Protein AF-A0A0T6DU40-F1 (afdb_monomer_lite)

Secondary structure (DSSP, 8-state):
---------EEEEEEEEEE--TT-SS-EEEEEEEEEEE--SS-S---SHHHHHHTT-TT--EEEEEEEES--HHHHHHHHHHHHHHHTTT-----HHHHHHHHHHHH--HHHHHHHHHHHHHHHHHHHSS-HHHHHHHHHHHHHHHHS-TTSHHHHHHHHHHHHHHHHHTT--SSHHHHHHHHHHHHHHHHHHHHHHHHHHHHHTPPPPP----SHHHHHHHHHHHHHTS--HHHHHHHHHHHHHHHHHHHHHHHHHHH-

Organism: NCBI:txid554343

Foldseek 3Di:
DDPPPDFDFKDKDKDWDWADDPPDPHTWIKIKIKIKGAPDDDDDPPPDPVVVVVVVPPADGIDIDIDIPDDDPVVVVVVVVVVVVVCVVVDDDDDPVLVVLLVVLVVPPVVVVVVCLVVVVLVVLVVPVVDCPVVVVVVVVVVVLVPPDPPDPVSVVVVVVVVVCCVVVVPPCDPVVVVSVVSVVVSVVVVVVVVVVSVLSNLLSHHDHDGDPPDPVSVVVSVVVVVVSPNPCVSVVVVVVVVVVVVVVVVVVVVVVVVD

Radius of gyration: 35.06 Å; chains: 1; bounding box: 76×49×107 Å

Sequence (260 aa):
SDILGAVHTDVNLNFGIIINFPNKDIPEKQEIIIHLATSSDNNSHARDLFDIALSKKEAISGIVAIEINHTERTWADDMLTMISNSLDDIWIKEPKYKKVLRWILSMIRLEVLFIPIIILAPILSIFTFRSQDDKDAEYSKYLEISSEESTSLIGVHKKLDFISEKFFNTTQPTIFDNFTFFGF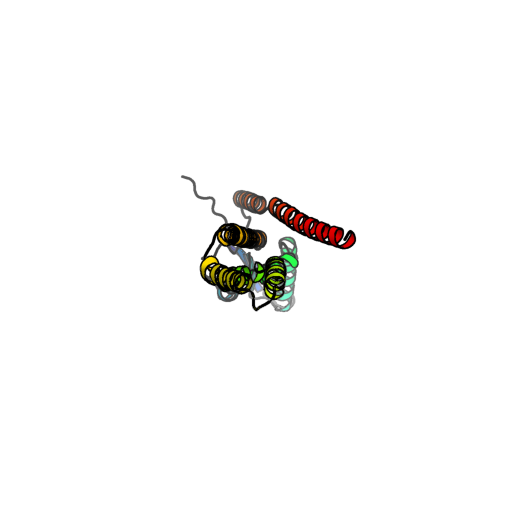GIFVATIIIFLIVIFTMKESVKPPVSFVTLTTKTEKYMEEVLQDNKVNLWILSFFGAVFTGIIISYTYEFLKFLTS

pLDDT: mean 70.21, std 12.45, range [35.5, 90.12]

Structure (mmCIF, N/CA/C/O backbone):
data_AF-A0A0T6DU40-F1
#
_entry.id   AF-A0A0T6DU40-F1
#
loop_
_atom_site.group_PDB
_atom_site.id
_atom_site.type_symbol
_atom_site.label_atom_id
_atom_site.label_alt_id
_atom_site.label_comp_id
_atom_site.label_asym_id
_atom_site.label_entity_id
_atom_site.label_seq_id
_atom_site.pdbx_PDB_ins_code
_atom_site.Cartn_x
_atom_site.Cartn_y
_atom_site.Cartn_z
_atom_site.occupancy
_atom_site.B_iso_or_equiv
_atom_site.auth_seq_id
_atom_site.auth_comp_id
_atom_site.auth_asym_id
_atom_site.auth_atom_id
_atom_site.pdbx_PDB_model_num
ATOM 1 N N . SER A 1 1 ? 17.938 -17.175 29.487 1.00 35.50 1 SER A N 1
ATOM 2 C CA . SER A 1 1 ? 16.566 -17.690 29.321 1.00 35.50 1 SER A CA 1
ATOM 3 C C . SER A 1 1 ? 15.680 -16.509 28.988 1.00 35.50 1 SER A C 1
ATOM 5 O O . SER A 1 1 ? 14.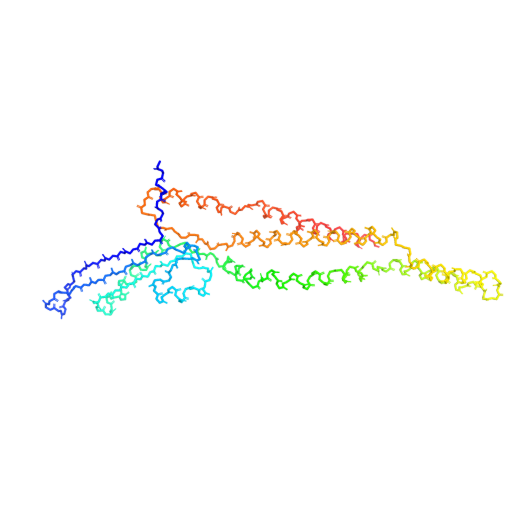983 -15.988 29.853 1.00 35.50 1 SER A O 1
ATOM 7 N N . ASP A 1 2 ? 15.780 -16.036 27.749 1.00 36.53 2 ASP A N 1
ATOM 8 C CA . ASP A 1 2 ? 15.012 -14.890 27.281 1.00 36.53 2 ASP A CA 1
ATOM 9 C C . ASP A 1 2 ? 13.666 -15.401 26.799 1.00 36.53 2 ASP A C 1
ATOM 11 O O . ASP A 1 2 ? 13.535 -15.975 25.719 1.00 36.53 2 ASP A O 1
ATOM 15 N N . ILE A 1 3 ? 12.663 -15.258 27.660 1.00 40.72 3 ILE A N 1
ATOM 16 C CA . ILE A 1 3 ? 11.274 -15.370 27.243 1.00 40.72 3 ILE A CA 1
ATOM 17 C C . ILE A 1 3 ? 11.076 -14.216 26.261 1.00 40.72 3 ILE A C 1
ATOM 19 O O . ILE A 1 3 ? 10.997 -13.060 26.686 1.00 40.72 3 ILE A O 1
ATOM 23 N N . LEU A 1 4 ? 11.080 -14.537 24.960 1.00 45.78 4 LEU A N 1
ATOM 24 C CA . LEU A 1 4 ? 10.597 -13.676 23.883 1.00 45.78 4 LEU A CA 1
ATOM 25 C C . LEU A 1 4 ? 9.381 -12.919 24.412 1.00 45.78 4 LEU A C 1
ATOM 27 O O . LEU A 1 4 ? 8.396 -13.538 24.816 1.00 45.78 4 LEU A O 1
ATOM 31 N N . GLY A 1 5 ? 9.496 -11.594 24.510 1.00 48.62 5 GLY A N 1
ATOM 32 C CA . GLY A 1 5 ? 8.416 -10.760 25.016 1.00 48.62 5 GLY A CA 1
ATOM 33 C C . GLY A 1 5 ? 7.173 -11.028 24.182 1.00 48.62 5 GLY A C 1
ATOM 34 O O . GLY A 1 5 ? 7.166 -10.737 22.991 1.00 48.62 5 GLY A O 1
ATOM 35 N N . ALA A 1 6 ? 6.159 -11.640 24.789 1.00 59.75 6 ALA A N 1
ATOM 36 C CA . ALA A 1 6 ? 4.926 -11.954 24.095 1.00 59.75 6 ALA A CA 1
ATOM 37 C C . ALA A 1 6 ? 4.259 -10.639 23.670 1.00 59.75 6 ALA A C 1
ATOM 39 O O . ALA A 1 6 ? 3.870 -9.828 24.511 1.00 59.75 6 ALA A O 1
ATOM 40 N N . VAL A 1 7 ? 4.176 -10.412 22.361 1.00 64.69 7 VAL A N 1
ATOM 41 C CA . VAL A 1 7 ? 3.376 -9.336 21.777 1.00 64.69 7 VAL A CA 1
ATOM 42 C C . VAL A 1 7 ? 1.955 -9.867 21.642 1.00 64.69 7 VAL A C 1
ATOM 44 O O . VAL A 1 7 ? 1.738 -10.920 21.044 1.00 64.69 7 VAL A O 1
ATOM 47 N N . HIS A 1 8 ? 0.989 -9.166 22.229 1.00 68.44 8 HIS A N 1
ATOM 48 C CA . HIS A 1 8 ? -0.418 -9.528 22.105 1.00 68.44 8 HIS A CA 1
ATOM 49 C C . HIS A 1 8 ? -0.916 -9.152 20.706 1.00 68.44 8 HIS A C 1
ATOM 51 O O . HIS A 1 8 ? -0.837 -7.992 20.308 1.00 68.44 8 HIS A O 1
ATOM 57 N N . THR A 1 9 ? -1.414 -10.137 19.964 1.00 70.44 9 THR A N 1
ATOM 58 C CA . THR A 1 9 ? -2.008 -9.949 18.628 1.00 70.44 9 THR A CA 1
ATOM 59 C C . THR A 1 9 ? -3.531 -10.031 18.652 1.00 70.44 9 THR A C 1
ATOM 61 O O . THR A 1 9 ? -4.178 -9.661 17.681 1.00 70.44 9 THR A O 1
ATOM 64 N N . ASP A 1 10 ? -4.103 -10.532 19.746 1.00 76.56 10 ASP A N 1
ATOM 65 C CA . ASP A 1 10 ? -5.538 -10.742 19.911 1.00 76.56 10 ASP A CA 1
ATOM 66 C C . ASP A 1 10 ? -5.925 -10.502 21.375 1.00 76.56 10 ASP A C 1
ATOM 68 O O . ASP A 1 10 ? -5.217 -10.932 22.296 1.00 76.56 10 ASP A O 1
ATOM 72 N N . VAL A 1 11 ? -7.028 -9.790 21.579 1.00 81.75 11 VAL A N 1
ATOM 73 C CA . VAL A 1 11 ? -7.642 -9.536 22.878 1.00 81.75 11 VAL A CA 1
ATOM 74 C C . VAL A 1 11 ? -9.149 -9.699 22.758 1.00 81.75 11 VAL A C 1
ATOM 76 O O . VAL A 1 11 ? -9.801 -9.044 21.950 1.00 81.75 11 VAL A O 1
ATOM 79 N N . ASN A 1 12 ? -9.701 -10.529 23.639 1.00 85.00 12 ASN A N 1
ATOM 80 C CA . ASN A 1 12 ? -11.135 -10.689 23.813 1.00 85.00 12 ASN A CA 1
ATOM 81 C C . ASN A 1 12 ? -11.551 -10.112 25.173 1.00 85.00 12 ASN A C 1
ATOM 83 O O . ASN A 1 12 ? -11.045 -10.538 26.215 1.00 85.00 12 ASN A O 1
ATOM 87 N N . LEU A 1 13 ? -12.456 -9.137 25.158 1.00 85.75 13 LEU A N 1
ATOM 88 C CA . LEU A 1 13 ? -13.038 -8.513 26.340 1.00 85.75 13 LEU A CA 1
ATOM 89 C C . LEU A 1 13 ? -14.500 -8.934 26.448 1.00 85.75 13 LEU A C 1
ATOM 91 O O . LEU A 1 13 ? -15.278 -8.704 25.530 1.00 85.75 13 LEU A O 1
ATOM 95 N N . ASN A 1 14 ? -14.881 -9.505 27.588 1.00 90.12 14 ASN A N 1
ATOM 96 C CA . ASN A 1 14 ? -16.261 -9.888 27.862 1.00 90.12 14 ASN A CA 1
ATOM 97 C C . ASN A 1 14 ? -16.781 -9.109 29.074 1.00 90.12 14 ASN A C 1
ATOM 99 O O . ASN A 1 14 ? -16.243 -9.231 30.178 1.00 90.12 14 ASN A O 1
ATOM 103 N N . PHE A 1 15 ? -17.826 -8.316 28.858 1.00 88.94 15 PHE A N 1
ATOM 104 C CA . PHE A 1 15 ? -18.514 -7.552 29.888 1.00 88.94 15 PHE A CA 1
ATOM 105 C C . PHE A 1 15 ? -19.899 -8.143 30.127 1.00 88.94 15 PHE A C 1
ATOM 107 O O . PHE A 1 15 ? -20.735 -8.174 29.229 1.00 88.94 15 PHE A O 1
ATOM 114 N N . GLY A 1 16 ? -20.160 -8.558 31.365 1.00 89.62 16 GLY A N 1
ATOM 115 C CA . GLY A 1 16 ? -21.499 -8.914 31.823 1.00 89.62 16 GLY A CA 1
ATOM 116 C C . GLY A 1 16 ? -22.104 -7.767 32.624 1.00 89.62 16 GLY A C 1
ATOM 117 O O . GLY A 1 16 ? -21.535 -7.375 33.643 1.00 89.62 16 GLY A O 1
ATOM 118 N N . ILE A 1 17 ? -23.253 -7.244 32.198 1.00 88.25 17 ILE A N 1
ATOM 119 C CA . ILE A 1 17 ? -23.962 -6.154 32.884 1.00 88.25 17 ILE A CA 1
ATOM 120 C C . ILE A 1 17 ? -25.382 -6.615 33.199 1.00 88.25 17 ILE A C 1
ATOM 122 O O . ILE A 1 17 ? -26.001 -7.326 32.416 1.00 88.25 17 ILE A O 1
ATOM 126 N N . ILE A 1 18 ? -25.908 -6.225 34.357 1.00 87.75 18 ILE A N 1
ATOM 127 C CA . ILE A 1 18 ? -27.305 -6.467 34.719 1.00 87.75 18 ILE A CA 1
ATOM 128 C C . ILE A 1 18 ? -28.056 -5.147 34.574 1.00 87.75 18 ILE A C 1
ATOM 130 O O . ILE A 1 18 ? -27.726 -4.177 35.257 1.00 87.75 18 ILE A O 1
ATOM 134 N N . ILE A 1 19 ? -29.053 -5.111 33.692 1.00 83.69 19 ILE A N 1
ATOM 135 C CA . ILE A 1 19 ? -29.850 -3.914 33.412 1.00 83.69 19 ILE A CA 1
ATOM 136 C C . ILE A 1 19 ? -31.288 -4.151 33.856 1.00 83.69 19 ILE A C 1
ATOM 138 O O . ILE A 1 19 ? -31.907 -5.157 33.511 1.00 83.69 19 ILE A O 1
ATOM 142 N N . ASN A 1 20 ? -31.830 -3.202 34.618 1.00 86.88 20 ASN A N 1
ATOM 143 C CA . ASN A 1 20 ? -33.249 -3.177 34.936 1.00 86.88 20 ASN A CA 1
ATOM 144 C C . ASN A 1 20 ? -33.977 -2.252 33.956 1.00 86.88 20 ASN A C 1
ATOM 146 O O . ASN A 1 20 ? -33.776 -1.037 33.984 1.00 86.88 20 ASN A O 1
ATOM 150 N N . PHE A 1 21 ? -34.798 -2.826 33.082 1.00 83.44 21 PHE A N 1
ATOM 151 C CA . PHE A 1 21 ? -35.546 -2.058 32.094 1.00 83.44 21 PHE A CA 1
ATOM 152 C C . PHE A 1 21 ? -36.829 -1.482 32.704 1.00 83.44 21 PHE A C 1
ATOM 154 O O . PHE A 1 21 ? -37.517 -2.199 33.423 1.00 83.44 21 PHE A O 1
ATOM 161 N N . PRO A 1 22 ? -37.233 -0.240 32.369 1.00 82.56 22 PRO A N 1
ATOM 162 C CA . PRO A 1 22 ? -38.443 0.378 32.928 1.00 82.56 22 PRO A CA 1
ATOM 163 C C . PRO A 1 22 ? -39.730 -0.429 32.698 1.00 82.56 22 PRO A C 1
ATOM 165 O O . PRO A 1 22 ? -40.681 -0.300 33.461 1.00 82.56 22 PRO A O 1
ATOM 168 N N . ASN A 1 23 ? -39.750 -1.253 31.646 1.00 83.75 23 ASN A N 1
ATOM 169 C CA . ASN A 1 23 ? -40.904 -2.050 31.229 1.00 83.75 23 ASN A CA 1
ATOM 170 C C . ASN A 1 23 ? -40.793 -3.537 31.619 1.00 83.75 23 ASN A C 1
ATOM 172 O O . ASN A 1 23 ? -41.593 -4.342 31.142 1.00 83.75 23 ASN A O 1
ATOM 176 N N . LYS A 1 24 ? -39.798 -3.929 32.429 1.00 82.69 24 LYS A N 1
ATOM 177 C CA . LYS A 1 24 ? -39.602 -5.317 32.875 1.00 82.69 24 LYS A CA 1
ATOM 178 C C . LYS A 1 24 ? -39.471 -5.369 34.395 1.00 82.69 24 LYS A C 1
ATOM 180 O O . LYS A 1 24 ? -38.707 -4.614 34.980 1.00 82.69 24 LYS A O 1
ATOM 185 N N . ASP A 1 25 ? -40.173 -6.311 35.019 1.00 86.88 25 ASP A N 1
ATOM 186 C CA . ASP A 1 25 ? -40.124 -6.509 36.477 1.00 86.88 25 ASP A CA 1
ATOM 187 C C . ASP A 1 25 ? -38.848 -7.227 36.946 1.00 86.88 25 ASP A C 1
ATOM 189 O O . ASP A 1 25 ? -38.490 -7.171 38.122 1.00 86.88 25 ASP A O 1
ATOM 193 N N . ILE A 1 26 ? -38.172 -7.935 36.035 1.00 88.12 26 ILE A N 1
ATOM 194 C CA . ILE A 1 26 ? -36.980 -8.731 36.329 1.00 88.12 26 ILE A CA 1
ATOM 195 C C . ILE A 1 26 ? -35.794 -8.121 35.577 1.00 88.12 26 ILE A C 1
ATOM 197 O O . ILE A 1 26 ? -35.890 -7.932 34.359 1.00 88.12 26 ILE A O 1
ATOM 201 N N . PRO A 1 27 ? -34.671 -7.846 36.265 1.00 86.12 27 PRO A N 1
ATOM 202 C CA . PRO A 1 27 ? -33.475 -7.353 35.609 1.00 86.12 27 PRO A CA 1
ATOM 203 C C . PRO A 1 27 ? -32.887 -8.422 34.681 1.00 86.12 27 PRO A C 1
ATOM 205 O O . PRO A 1 27 ? -32.855 -9.610 35.005 1.00 86.12 27 PRO A O 1
ATOM 208 N N . GLU A 1 28 ? -32.399 -7.987 33.527 1.00 86.31 28 GLU A N 1
ATOM 209 C CA . GLU A 1 28 ? -31.862 -8.853 32.482 1.00 86.31 28 GLU A CA 1
ATOM 210 C C . GLU A 1 28 ? -30.333 -8.785 32.467 1.00 86.31 28 GLU A C 1
ATOM 212 O O . GLU A 1 28 ? -29.739 -7.713 32.609 1.00 86.31 28 GLU A O 1
ATOM 217 N N . LYS A 1 29 ? -29.689 -9.946 32.309 1.00 87.38 29 LYS A N 1
ATOM 218 C CA . LYS A 1 29 ? -28.242 -10.031 32.113 1.00 87.38 29 LYS A CA 1
ATOM 219 C C . LYS A 1 29 ? -27.932 -9.814 30.635 1.00 87.38 29 LYS A C 1
ATOM 221 O O . LYS A 1 29 ? -28.418 -10.561 29.793 1.00 87.38 29 LYS A O 1
ATOM 226 N N . GLN A 1 30 ? -27.068 -8.851 30.364 1.00 86.00 30 GLN A N 1
ATOM 227 C CA . GLN A 1 30 ? -26.527 -8.553 29.048 1.00 86.00 30 GLN A CA 1
ATOM 228 C C . GLN A 1 30 ? -25.058 -8.929 28.987 1.00 86.00 30 GLN A C 1
ATOM 230 O O . GLN A 1 30 ? -24.330 -8.783 29.975 1.00 86.00 30 GLN A O 1
ATOM 235 N N . GLU A 1 31 ? -24.628 -9.390 27.820 1.00 87.25 31 GLU A N 1
ATOM 236 C CA . GLU A 1 31 ? -23.231 -9.711 27.551 1.00 87.25 31 GLU A CA 1
ATOM 237 C C . GLU A 1 31 ? -22.749 -8.908 26.346 1.00 87.25 31 GLU A C 1
ATOM 239 O O . GLU A 1 31 ? -23.379 -8.911 25.291 1.00 87.25 31 GLU A O 1
ATOM 244 N N . ILE A 1 32 ? -21.636 -8.203 26.518 1.00 85.31 32 ILE A N 1
ATOM 245 C CA . ILE A 1 32 ? -20.969 -7.440 25.466 1.00 85.31 32 ILE A CA 1
ATOM 246 C C . ILE A 1 32 ? -19.599 -8.073 25.274 1.00 85.31 32 ILE A C 1
ATOM 248 O O . ILE A 1 32 ? -18.774 -8.062 26.190 1.00 85.31 32 ILE A O 1
ATOM 252 N N . ILE A 1 33 ? -19.361 -8.618 24.089 1.00 85.19 33 ILE A N 1
ATOM 253 C CA . ILE A 1 33 ? -18.110 -9.271 23.725 1.00 85.19 33 ILE A CA 1
ATOM 254 C C . ILE A 1 33 ? -17.413 -8.398 22.684 1.00 85.19 33 ILE A C 1
ATOM 256 O O . ILE A 1 33 ? -17.984 -8.071 21.646 1.00 85.19 33 ILE A O 1
ATOM 260 N N . ILE A 1 34 ? -16.184 -7.979 22.974 1.00 84.75 34 ILE A N 1
ATOM 261 C CA . ILE A 1 34 ? -15.366 -7.150 22.089 1.00 84.75 34 ILE A CA 1
ATOM 262 C C . ILE A 1 34 ? -14.105 -7.927 21.735 1.00 84.75 34 ILE A C 1
ATOM 264 O O . ILE A 1 34 ? -13.278 -8.219 22.598 1.00 84.75 34 ILE A O 1
ATOM 268 N N . HIS A 1 35 ? -13.945 -8.211 20.450 1.00 81.94 35 HIS A N 1
ATOM 269 C CA . HIS A 1 35 ? -12.782 -8.873 19.883 1.00 81.94 35 HIS A CA 1
ATOM 270 C C . HIS A 1 35 ? -11.904 -7.852 19.164 1.00 81.94 35 HIS A C 1
ATOM 272 O O . HIS A 1 35 ? -12.366 -7.143 18.270 1.00 81.94 35 HIS A O 1
ATOM 278 N N . LEU A 1 36 ? -10.633 -7.786 19.550 1.00 80.75 36 LEU A N 1
ATOM 279 C CA . LEU A 1 36 ? -9.619 -6.908 18.979 1.00 80.75 36 LEU A CA 1
ATOM 280 C C . LEU A 1 36 ? -8.492 -7.776 18.426 1.00 80.75 36 LEU A C 1
ATOM 282 O O . LEU A 1 36 ? -7.725 -8.340 19.200 1.00 80.75 36 LEU A O 1
ATOM 286 N N . ALA A 1 37 ? -8.364 -7.850 17.105 1.00 75.25 37 ALA A N 1
ATOM 287 C CA . ALA A 1 37 ? -7.335 -8.651 16.451 1.00 75.25 37 ALA A CA 1
ATOM 288 C C . ALA A 1 37 ? -6.454 -7.785 15.547 1.00 75.25 37 ALA A C 1
ATOM 290 O O . ALA A 1 37 ? -6.948 -6.950 14.785 1.00 75.25 37 ALA A O 1
ATOM 291 N N . THR A 1 38 ? -5.141 -7.999 15.599 1.00 73.62 38 THR A N 1
ATOM 292 C CA . THR A 1 38 ? -4.187 -7.424 14.649 1.00 73.62 38 THR A CA 1
ATOM 293 C C . THR A 1 38 ? -3.898 -8.435 13.548 1.00 73.62 38 THR A C 1
ATOM 295 O O . THR A 1 38 ? -3.741 -9.632 13.791 1.00 73.62 38 THR A O 1
ATOM 298 N N . SER A 1 39 ? -3.820 -7.960 12.309 1.00 63.34 39 SER A N 1
ATOM 299 C CA . SER A 1 39 ? -3.402 -8.781 11.178 1.00 63.34 39 SER A CA 1
ATOM 300 C C . SER A 1 39 ? -1.879 -8.870 11.174 1.00 63.34 39 SER A C 1
ATOM 302 O O . SER A 1 39 ? -1.202 -8.187 10.406 1.00 63.34 39 SER A O 1
ATOM 304 N N . SER A 1 40 ? -1.330 -9.693 12.063 1.00 47.81 40 SER A N 1
ATOM 305 C CA . SER A 1 40 ? 0.071 -10.100 11.987 1.00 47.81 40 SER A CA 1
ATOM 306 C C . SER A 1 40 ? 0.188 -11.277 11.013 1.00 47.81 40 SER A C 1
ATOM 308 O O . SER A 1 40 ? -0.314 -12.359 11.298 1.00 47.81 40 SER A O 1
ATOM 310 N N . ASP A 1 41 ? 0.776 -11.008 9.845 1.00 44.91 41 ASP A N 1
ATOM 311 C CA . ASP A 1 41 ? 1.249 -11.931 8.800 1.00 44.91 41 ASP A CA 1
ATOM 312 C C . ASP A 1 41 ? 0.536 -13.293 8.633 1.00 44.91 41 ASP A C 1
ATOM 314 O O . ASP A 1 41 ? 0.778 -14.241 9.376 1.00 44.91 41 ASP A O 1
ATOM 318 N N . ASN A 1 42 ? -0.244 -13.395 7.546 1.00 40.16 42 ASN A N 1
ATOM 319 C CA . ASN A 1 42 ? -0.487 -14.534 6.635 1.00 40.16 42 ASN A CA 1
ATOM 320 C C . ASN A 1 42 ? -0.727 -15.974 7.144 1.00 40.16 42 ASN A C 1
ATOM 322 O O . ASN A 1 42 ? -1.005 -16.831 6.312 1.00 40.16 42 ASN A O 1
ATOM 326 N N . ASN A 1 43 ? -0.670 -16.283 8.438 1.00 37.19 43 ASN A N 1
ATOM 327 C CA . ASN A 1 43 ? -0.780 -17.652 8.953 1.00 37.19 43 ASN A CA 1
ATOM 328 C C . ASN A 1 43 ? -1.510 -17.760 10.301 1.00 37.19 43 ASN A C 1
ATOM 330 O O . ASN A 1 43 ? -1.489 -18.828 10.918 1.00 37.19 43 ASN A O 1
ATOM 334 N N . SER A 1 44 ? -2.182 -16.708 10.778 1.00 36.84 44 SER A N 1
ATOM 335 C CA . SER A 1 44 ? -3.088 -16.871 11.914 1.00 36.84 44 SER A CA 1
ATOM 336 C C . SER A 1 44 ? -4.314 -17.661 11.454 1.00 36.84 44 SER A C 1
ATOM 338 O O . SER A 1 44 ? -5.041 -17.278 10.540 1.00 36.84 44 SER A O 1
ATOM 340 N N . HIS A 1 45 ? -4.483 -18.845 12.038 1.00 36.44 45 HIS A N 1
ATOM 341 C CA . HIS A 1 45 ? -5.613 -19.721 11.779 1.00 36.44 45 HIS A CA 1
ATOM 342 C C . HIS A 1 45 ? -6.919 -18.941 11.889 1.00 36.44 45 HIS A C 1
ATOM 344 O O . HIS A 1 45 ? -7.226 -18.426 12.962 1.00 36.44 45 HIS A O 1
ATOM 350 N N . ALA A 1 46 ? -7.657 -18.895 10.778 1.00 41.56 46 ALA A N 1
ATOM 351 C CA . ALA A 1 46 ? -9.014 -18.388 10.717 1.00 41.56 46 ALA A CA 1
ATOM 352 C C . ALA A 1 46 ? -9.846 -19.097 11.792 1.00 41.56 46 ALA A C 1
ATOM 354 O O . ALA A 1 46 ? -10.144 -20.288 11.668 1.00 41.56 46 ALA A O 1
ATOM 355 N N . ARG A 1 47 ? -10.133 -18.392 12.884 1.00 48.00 47 ARG A N 1
ATOM 356 C CA . ARG A 1 47 ? -10.883 -18.924 14.022 1.00 48.00 47 ARG A CA 1
ATOM 357 C C . ARG A 1 47 ? -12.376 -18.689 13.865 1.00 48.00 47 ARG A C 1
ATOM 359 O O . ARG A 1 47 ? -13.142 -19.383 14.525 1.00 48.00 47 ARG A O 1
ATOM 366 N N . ASP A 1 48 ? -12.774 -17.804 12.949 1.00 48.78 48 ASP A N 1
ATOM 367 C CA . ASP A 1 48 ? -14.175 -17.458 12.743 1.00 48.78 48 ASP A CA 1
ATOM 368 C C . ASP A 1 48 ? -14.585 -17.269 11.272 1.00 48.78 48 ASP A C 1
ATOM 370 O O . ASP A 1 48 ? -13.759 -17.022 10.391 1.00 48.78 48 ASP A O 1
ATOM 374 N N . LEU A 1 49 ? -15.894 -17.334 10.993 1.00 46.84 49 LEU A N 1
ATOM 375 C CA . LEU A 1 49 ? -16.470 -17.074 9.656 1.00 46.84 49 LEU A CA 1
ATOM 376 C C . LEU A 1 49 ? -16.093 -15.681 9.111 1.00 46.84 49 LEU A C 1
ATOM 378 O O . LEU A 1 49 ? -16.063 -15.463 7.895 1.00 46.84 49 LEU A O 1
ATOM 382 N N . PHE A 1 50 ? -15.757 -14.753 10.007 1.00 51.62 50 PHE A N 1
ATOM 383 C CA . PHE A 1 50 ? -15.243 -13.428 9.680 1.00 51.62 50 PHE A CA 1
ATOM 384 C C . PHE A 1 50 ? -13.839 -13.473 9.064 1.00 51.62 50 PHE A C 1
ATOM 386 O O . PHE A 1 50 ? -13.612 -12.802 8.055 1.00 51.62 50 PHE A O 1
ATOM 393 N N . ASP A 1 51 ? -12.937 -14.326 9.556 1.00 51.81 51 ASP A N 1
ATOM 394 C CA . ASP A 1 51 ? -11.585 -14.483 8.997 1.00 51.81 51 ASP A CA 1
ATOM 395 C C . ASP A 1 51 ? -11.621 -14.980 7.544 1.00 51.81 51 ASP A C 1
ATOM 397 O O . ASP A 1 51 ? -10.801 -14.589 6.712 1.00 51.81 51 ASP A O 1
ATOM 401 N N . ILE A 1 52 ? -12.633 -15.777 7.186 1.00 48.12 52 ILE A N 1
ATOM 402 C CA . ILE A 1 52 ? -12.842 -16.256 5.811 1.00 48.12 52 ILE A CA 1
ATOM 403 C C . ILE A 1 52 ? -13.256 -15.101 4.884 1.00 48.12 52 ILE A C 1
ATOM 405 O O . ILE A 1 52 ? -12.756 -15.008 3.759 1.00 48.12 52 ILE A O 1
ATOM 409 N N . ALA A 1 53 ? -14.117 -14.185 5.343 1.00 48.47 53 ALA A N 1
ATOM 410 C CA . ALA A 1 53 ? -14.499 -12.991 4.580 1.00 48.47 53 ALA A CA 1
ATOM 411 C C . ALA A 1 53 ? -13.338 -11.985 4.440 1.00 48.47 53 ALA A C 1
ATOM 413 O O . ALA A 1 53 ? -13.254 -11.255 3.446 1.00 48.47 53 ALA A O 1
ATOM 414 N N . LEU A 1 54 ? -12.429 -11.981 5.415 1.00 47.41 54 LEU A N 1
ATOM 415 C CA . LEU A 1 54 ? -11.255 -11.115 5.501 1.00 47.41 54 LEU A CA 1
ATOM 416 C C . LEU A 1 54 ? -10.049 -11.644 4.709 1.00 47.41 54 LEU A C 1
ATOM 418 O O . LEU A 1 54 ? -9.325 -10.839 4.126 1.00 47.41 54 LEU A O 1
ATOM 422 N N . SER A 1 55 ? -9.900 -12.966 4.560 1.00 47.41 55 SER A N 1
ATOM 423 C CA . SER A 1 55 ? -8.812 -13.607 3.793 1.00 47.41 55 SER A CA 1
ATOM 424 C C . SER A 1 55 ? -8.725 -13.162 2.324 1.00 47.41 55 SER A C 1
ATOM 426 O O . SER A 1 55 ? -7.671 -13.243 1.700 1.00 47.41 55 SER A O 1
ATOM 428 N N . LYS A 1 56 ? -9.825 -12.645 1.758 1.00 46.72 56 LYS A N 1
ATOM 429 C CA . LYS A 1 56 ? -9.876 -12.112 0.385 1.00 46.72 56 LYS A CA 1
ATOM 430 C C . LYS A 1 56 ? -9.396 -10.665 0.249 1.00 46.72 56 LYS A C 1
ATOM 432 O O . LYS A 1 56 ? -9.281 -10.181 -0.877 1.00 46.72 56 LYS A O 1
ATOM 437 N N . LYS A 1 57 ? -9.150 -9.945 1.347 1.00 50.69 57 LYS A N 1
ATOM 438 C CA . LYS A 1 57 ? -8.655 -8.562 1.328 1.00 50.69 57 LYS A CA 1
ATOM 439 C C . LYS A 1 57 ? -7.281 -8.514 1.987 1.00 50.69 57 LYS A C 1
ATOM 441 O O . LYS A 1 57 ? -7.182 -8.264 3.179 1.00 50.69 57 LYS A O 1
ATOM 446 N N . GLU A 1 58 ? -6.237 -8.656 1.172 1.00 52.72 58 GLU A N 1
ATOM 447 C CA . GLU A 1 58 ? -4.795 -8.599 1.508 1.00 52.72 58 GLU A CA 1
ATOM 448 C C . GLU A 1 58 ? -4.313 -7.303 2.223 1.00 52.72 58 GLU A C 1
ATOM 450 O O . GLU A 1 58 ? -3.124 -7.012 2.250 1.00 52.72 58 GLU A O 1
ATOM 455 N N . ALA A 1 59 ? -5.199 -6.454 2.753 1.00 55.62 59 ALA A N 1
ATOM 456 C CA . ALA A 1 59 ? -4.866 -5.084 3.147 1.00 55.62 59 ALA A CA 1
ATOM 457 C C . ALA A 1 59 ? -5.558 -4.586 4.426 1.00 55.62 59 ALA A C 1
ATOM 459 O O . ALA A 1 59 ? -5.705 -3.373 4.599 1.00 55.62 59 ALA A O 1
ATOM 460 N N . ILE A 1 60 ? -6.032 -5.479 5.293 1.00 61.22 60 ILE A N 1
ATOM 461 C CA . ILE A 1 60 ? -6.650 -5.090 6.567 1.00 61.22 60 ILE A CA 1
ATOM 462 C C . ILE A 1 60 ? -5.621 -5.314 7.664 1.00 61.22 60 ILE A C 1
ATOM 464 O O . ILE A 1 60 ? -5.122 -6.416 7.814 1.00 61.22 60 ILE A O 1
ATOM 468 N N . SER A 1 61 ? -5.270 -4.252 8.386 1.00 65.81 61 SER A N 1
ATOM 469 C CA . SER A 1 61 ? -4.199 -4.282 9.390 1.00 65.81 61 SER A CA 1
ATOM 470 C C . SER A 1 61 ? -4.667 -4.720 10.781 1.00 65.81 61 SER A C 1
ATOM 472 O O . SER A 1 61 ? -3.891 -5.244 11.576 1.00 65.81 61 SER A O 1
ATOM 474 N N . GLY A 1 62 ? -5.959 -4.565 11.061 1.00 69.81 62 GLY A N 1
ATOM 475 C CA . GLY A 1 62 ? -6.583 -4.962 12.315 1.00 69.81 62 GLY A CA 1
ATOM 476 C C . GLY A 1 62 ? -8.100 -4.866 12.224 1.00 69.81 62 GLY A C 1
ATOM 477 O O . GLY A 1 62 ? -8.637 -4.192 11.337 1.00 69.81 62 GLY A O 1
ATOM 478 N N . ILE A 1 63 ? -8.783 -5.581 13.113 1.00 73.81 63 ILE A N 1
ATOM 479 C CA . ILE A 1 63 ? -10.238 -5.706 13.159 1.00 73.81 63 ILE A CA 1
ATOM 480 C C . ILE A 1 63 ? -10.699 -5.534 14.602 1.00 73.81 63 ILE A C 1
ATOM 482 O O . ILE A 1 63 ? -10.106 -6.085 15.529 1.00 73.81 63 ILE A O 1
ATOM 486 N N . VAL A 1 64 ? -11.793 -4.795 14.758 1.00 75.12 64 VAL A N 1
ATOM 487 C CA . VAL A 1 64 ? -12.567 -4.737 15.993 1.00 75.12 64 VAL A CA 1
ATOM 488 C C . VAL A 1 64 ? -13.953 -5.285 15.689 1.00 75.12 64 VAL A C 1
ATOM 490 O O . VAL A 1 64 ? -14.638 -4.753 14.815 1.00 75.12 64 VAL A O 1
ATOM 493 N N . ALA A 1 65 ? -14.351 -6.351 16.374 1.00 78.38 65 ALA A N 1
ATOM 494 C CA . ALA A 1 65 ? -15.696 -6.907 16.301 1.00 78.38 65 ALA A CA 1
ATOM 495 C C . ALA A 1 65 ? -16.381 -6.762 17.660 1.00 78.38 65 ALA A C 1
ATOM 497 O O . ALA A 1 65 ? -15.765 -6.983 18.700 1.00 78.38 65 ALA A O 1
ATOM 498 N N . ILE A 1 66 ? -17.648 -6.355 17.642 1.00 80.94 66 ILE A N 1
ATOM 499 C CA . ILE A 1 66 ? -18.456 -6.134 18.842 1.00 80.94 66 ILE A CA 1
ATOM 500 C C . ILE A 1 66 ? -19.724 -6.963 18.688 1.00 80.94 66 ILE A C 1
ATOM 502 O O . ILE A 1 66 ? -20.468 -6.791 17.723 1.00 80.94 66 ILE A O 1
ATOM 506 N N . GLU A 1 67 ? -19.962 -7.843 19.648 1.00 83.50 67 GLU A N 1
ATOM 507 C CA . GLU A 1 67 ? -21.162 -8.659 19.761 1.00 83.50 67 GLU A CA 1
ATOM 508 C C . GLU A 1 67 ? -21.908 -8.260 21.037 1.00 83.50 67 GLU A C 1
ATOM 510 O O . GLU A 1 67 ? -21.313 -8.142 22.108 1.00 83.50 67 GLU A O 1
ATOM 515 N N . ILE A 1 68 ? -23.213 -8.015 20.920 1.00 82.62 68 ILE A N 1
ATOM 516 C CA . ILE A 1 68 ? -24.078 -7.652 22.046 1.00 82.62 68 ILE A CA 1
ATOM 517 C C . ILE A 1 68 ? -25.192 -8.688 22.120 1.00 82.62 68 ILE A C 1
ATOM 519 O O . ILE A 1 68 ? -26.038 -8.766 21.229 1.00 82.62 68 ILE A O 1
ATOM 523 N N . ASN A 1 69 ? -25.195 -9.460 23.201 1.00 84.19 69 ASN A N 1
ATOM 524 C CA . ASN A 1 69 ? -26.128 -10.549 23.436 1.00 84.19 69 ASN A CA 1
ATOM 525 C C . ASN A 1 69 ? -27.163 -10.175 24.501 1.00 84.19 69 ASN A C 1
ATOM 527 O O . ASN A 1 69 ? -26.843 -9.547 25.511 1.00 84.19 69 ASN A O 1
ATOM 531 N N . HIS A 1 70 ? -28.401 -10.635 24.283 1.00 74.25 70 HIS A N 1
ATOM 532 C CA . HIS A 1 70 ? -29.525 -10.510 25.223 1.00 74.25 70 HIS A CA 1
ATOM 533 C C . HIS A 1 70 ? -29.901 -9.059 25.590 1.00 74.25 70 HIS A C 1
ATOM 535 O O . HIS A 1 70 ? -30.130 -8.728 26.750 1.00 74.25 70 HIS A O 1
ATOM 541 N N . THR A 1 71 ? -30.010 -8.197 24.573 1.00 76.88 71 THR A N 1
ATOM 542 C CA . THR A 1 71 ? -30.361 -6.772 24.712 1.00 76.88 71 THR A CA 1
ATOM 543 C C . THR A 1 71 ? -31.522 -6.402 23.787 1.00 76.88 71 THR A C 1
ATOM 545 O O . THR A 1 71 ? -31.651 -6.929 22.681 1.00 76.88 71 THR A O 1
ATOM 548 N N . GLU A 1 72 ? -32.373 -5.465 24.216 1.00 77.56 72 GLU A N 1
ATOM 549 C CA . GLU A 1 72 ? -33.367 -4.835 23.340 1.00 77.56 72 GLU A CA 1
ATOM 550 C C . GLU A 1 72 ? -32.703 -4.129 22.147 1.00 77.56 72 GLU A C 1
ATOM 552 O O . GLU A 1 72 ? -31.693 -3.447 22.293 1.00 77.56 72 GLU A O 1
ATOM 557 N N . ARG A 1 73 ? -33.297 -4.241 20.954 1.00 78.75 73 ARG A N 1
ATOM 558 C CA . ARG A 1 73 ? -32.683 -3.767 19.701 1.00 78.75 73 ARG A CA 1
ATOM 559 C C . ARG A 1 73 ? -32.229 -2.303 19.741 1.00 78.75 73 ARG A C 1
ATOM 561 O O . ARG A 1 73 ? -31.119 -2.010 19.325 1.00 78.75 73 ARG A O 1
ATOM 568 N N . THR A 1 74 ? -33.060 -1.400 20.257 1.00 80.94 74 THR A N 1
ATOM 569 C CA . THR A 1 74 ? -32.730 0.034 20.325 1.00 80.94 74 THR A CA 1
ATOM 570 C C . THR A 1 74 ? -31.559 0.309 21.264 1.00 80.94 74 THR A C 1
ATOM 572 O O . THR A 1 74 ? -30.676 1.088 20.935 1.00 80.94 74 THR A O 1
ATOM 575 N N . TRP A 1 75 ? -31.503 -0.390 22.398 1.00 81.75 75 TRP A N 1
ATOM 576 C CA . TRP A 1 75 ? -30.385 -0.298 23.335 1.00 81.75 75 TRP A CA 1
ATOM 577 C C . TRP A 1 75 ? -29.099 -0.892 22.760 1.00 81.75 75 TRP A C 1
ATOM 579 O O . TRP A 1 75 ? -28.019 -0.357 22.995 1.00 81.75 75 TRP A O 1
ATOM 589 N N . ALA A 1 76 ? -29.205 -1.983 21.996 1.00 83.62 76 ALA A N 1
ATOM 590 C CA . ALA A 1 76 ? -28.064 -2.568 21.304 1.00 83.62 76 ALA A CA 1
ATOM 591 C C . ALA A 1 76 ? -27.480 -1.592 20.270 1.00 83.62 76 ALA A C 1
ATOM 593 O O . ALA A 1 76 ? -26.264 -1.405 20.243 1.00 83.62 76 ALA A O 1
ATOM 594 N N . ASP A 1 77 ? -28.333 -0.925 19.486 1.00 85.19 77 ASP A N 1
ATOM 595 C CA . ASP A 1 77 ? -27.922 0.075 18.492 1.00 85.19 77 ASP A CA 1
ATOM 596 C C . ASP A 1 77 ? -27.250 1.300 19.154 1.00 85.19 77 ASP A C 1
ATOM 598 O O . ASP A 1 77 ? -26.206 1.773 18.687 1.00 85.19 77 ASP A O 1
ATOM 602 N N . ASP A 1 78 ? -27.788 1.778 20.281 1.00 86.44 78 ASP A N 1
ATOM 603 C CA . ASP A 1 78 ? -27.211 2.891 21.048 1.00 86.44 78 ASP A CA 1
ATOM 604 C C . ASP A 1 78 ? -25.845 2.526 21.654 1.00 86.44 78 ASP A C 1
ATOM 606 O O . ASP A 1 78 ? -24.887 3.299 21.551 1.00 86.44 78 ASP A O 1
ATOM 610 N N . MET A 1 79 ? -25.716 1.328 22.237 1.00 84.88 79 MET A N 1
ATOM 611 C CA . MET A 1 79 ? -24.440 0.833 22.766 1.00 84.88 79 MET A CA 1
ATOM 612 C C . MET A 1 79 ? -23.398 0.653 21.663 1.00 84.88 79 MET A C 1
ATOM 614 O O . MET A 1 79 ? -22.257 1.077 21.836 1.00 84.88 79 MET A O 1
ATOM 618 N N . LEU A 1 80 ? -23.782 0.090 20.513 1.00 86.00 80 LEU A N 1
ATOM 619 C CA . LEU A 1 80 ? -22.908 -0.021 19.343 1.00 86.00 80 LEU A CA 1
ATOM 620 C C . LEU A 1 80 ? -22.415 1.349 18.883 1.00 86.00 80 LEU A C 1
ATOM 622 O O . LEU A 1 80 ? -21.225 1.518 18.625 1.00 86.00 80 LEU A O 1
ATOM 626 N N . THR A 1 81 ? -23.307 2.337 18.828 1.00 86.62 81 THR A N 1
ATOM 627 C CA . THR A 1 81 ? -22.956 3.707 18.440 1.00 86.62 81 THR A CA 1
ATOM 628 C C . THR A 1 81 ? -21.995 4.338 19.446 1.00 86.62 81 THR A C 1
ATOM 630 O O . THR A 1 81 ? -20.995 4.936 19.054 1.00 86.62 81 THR A O 1
ATOM 633 N N . MET A 1 82 ? -22.244 4.168 20.747 1.00 86.69 82 MET A N 1
ATOM 634 C CA . MET A 1 82 ? -21.374 4.693 21.800 1.00 86.69 82 MET A CA 1
ATOM 635 C C . MET A 1 82 ? -19.981 4.049 21.767 1.00 86.69 82 MET A C 1
ATOM 637 O O . MET A 1 82 ? -18.975 4.758 21.845 1.00 86.69 82 MET A O 1
ATOM 641 N N . ILE A 1 83 ? -19.910 2.723 21.609 1.00 86.31 83 ILE A N 1
ATOM 642 C CA . ILE A 1 83 ? -18.638 2.002 21.494 1.00 86.31 83 ILE A CA 1
ATOM 643 C C . ILE A 1 83 ? -17.916 2.425 20.209 1.00 86.31 83 ILE A C 1
ATOM 645 O O . ILE A 1 83 ? -16.737 2.754 20.271 1.00 86.31 83 ILE A O 1
ATOM 649 N N . SER A 1 84 ? -18.607 2.511 19.068 1.00 84.56 84 SER A N 1
ATOM 650 C CA . SER A 1 84 ? -18.015 2.973 17.804 1.00 84.56 84 SER A CA 1
ATOM 651 C C . SER A 1 84 ? -17.428 4.379 17.933 1.00 84.56 84 SER A C 1
ATOM 653 O O . SER A 1 84 ? -16.281 4.592 17.554 1.00 84.56 84 SER A O 1
ATOM 655 N N . ASN A 1 85 ? -18.171 5.320 18.523 1.00 86.19 85 ASN A N 1
ATOM 656 C CA . ASN A 1 85 ? -17.689 6.683 18.755 1.00 86.19 85 ASN A CA 1
ATOM 657 C C . ASN A 1 85 ? -16.489 6.719 19.713 1.00 86.19 85 ASN A C 1
ATOM 659 O O . ASN A 1 85 ? -15.594 7.535 19.533 1.00 86.19 85 ASN A O 1
ATOM 663 N N . SER A 1 86 ? -16.447 5.832 20.712 1.00 85.06 86 SER A N 1
ATOM 664 C CA . SER A 1 86 ? -15.304 5.731 21.633 1.00 85.06 86 SER A CA 1
ATOM 665 C C . SER A 1 86 ? -14.068 5.143 20.952 1.00 85.06 86 SER A C 1
ATOM 667 O O . SER A 1 86 ? -12.940 5.449 21.331 1.00 85.06 86 SER A O 1
ATOM 669 N N . LEU A 1 87 ? -14.272 4.280 19.954 1.00 82.81 87 LEU A N 1
ATOM 670 C CA . LEU A 1 87 ? -13.186 3.691 19.188 1.00 82.81 87 LEU A CA 1
ATOM 671 C C . LEU A 1 87 ? -12.667 4.652 18.113 1.00 82.81 87 LEU A C 1
ATOM 673 O O . LEU A 1 87 ? -11.492 4.575 17.783 1.00 82.81 87 LEU A O 1
ATOM 677 N N . ASP A 1 88 ? -13.483 5.563 17.577 1.00 81.38 88 ASP A N 1
ATOM 678 C CA . ASP A 1 88 ? -13.098 6.482 16.489 1.00 81.38 88 ASP A CA 1
ATOM 679 C C . ASP A 1 88 ? -11.782 7.244 16.752 1.00 81.38 88 ASP A C 1
ATOM 681 O O . ASP A 1 88 ? -11.014 7.471 15.813 1.00 81.38 88 ASP A O 1
ATOM 685 N N . ASP A 1 89 ? -11.479 7.552 18.016 1.00 76.56 89 ASP A N 1
ATOM 686 C CA . ASP A 1 89 ? -10.251 8.240 18.434 1.00 76.56 89 ASP A CA 1
ATOM 687 C C . ASP A 1 89 ? -8.990 7.358 18.391 1.00 76.56 89 ASP A C 1
ATOM 689 O O . ASP A 1 89 ? -7.880 7.872 18.241 1.00 76.56 89 ASP A O 1
ATOM 693 N N . ILE A 1 90 ? -9.131 6.031 18.484 1.00 77.88 90 ILE A N 1
ATOM 694 C CA . ILE A 1 90 ? -8.006 5.085 18.374 1.00 77.88 90 ILE A CA 1
ATOM 695 C C . ILE A 1 90 ? -7.767 4.609 16.931 1.00 77.88 90 ILE A C 1
ATOM 697 O O . ILE A 1 90 ? -6.743 3.982 16.647 1.00 77.88 90 ILE A O 1
ATOM 701 N N . TRP A 1 91 ? -8.668 4.917 15.990 1.00 76.12 91 TRP A N 1
ATOM 702 C CA . TRP A 1 91 ? -8.503 4.553 14.581 1.00 76.12 91 TRP A CA 1
ATOM 703 C C . TRP A 1 91 ? -7.597 5.535 13.835 1.00 76.12 91 TRP A C 1
ATOM 705 O O . TRP A 1 91 ? -7.934 6.696 13.592 1.00 76.12 91 TRP A O 1
ATOM 715 N N . ILE A 1 92 ? -6.479 5.028 13.316 1.00 75.12 92 ILE A N 1
ATOM 716 C CA . ILE A 1 92 ? -5.656 5.778 12.364 1.00 75.12 92 ILE A CA 1
ATOM 717 C C . ILE A 1 92 ? -6.305 5.694 10.979 1.00 75.12 92 ILE A C 1
ATOM 719 O O . ILE A 1 92 ? -6.263 4.663 10.303 1.00 75.12 92 ILE A O 1
ATOM 723 N N . LYS A 1 93 ? -6.896 6.804 10.526 1.00 71.94 93 LYS A N 1
ATOM 724 C CA . LYS A 1 93 ? -7.489 6.894 9.185 1.00 71.94 93 LYS A CA 1
ATOM 725 C C . LYS A 1 93 ? -6.393 6.857 8.121 1.00 71.94 93 LYS A C 1
ATOM 727 O O . LYS A 1 93 ? -5.583 7.775 8.001 1.00 71.94 93 LYS A O 1
ATOM 732 N N . GLU A 1 94 ? -6.402 5.809 7.299 1.00 71.31 94 GLU A N 1
ATOM 733 C CA . GLU A 1 94 ? -5.529 5.736 6.131 1.00 71.31 94 GLU A CA 1
ATOM 734 C C . GLU A 1 94 ? -5.911 6.840 5.124 1.00 71.31 94 GLU A C 1
ATOM 736 O O . GLU A 1 94 ? -7.078 6.946 4.723 1.00 71.31 94 GLU A O 1
ATOM 741 N N . PRO A 1 95 ? -4.955 7.666 4.665 1.00 77.19 95 PRO A N 1
ATOM 742 C CA . PRO A 1 95 ? -5.263 8.704 3.699 1.00 77.19 95 PRO A CA 1
ATOM 743 C C . PRO A 1 95 ? -5.642 8.104 2.337 1.00 77.19 95 PRO A C 1
ATOM 745 O O . PRO A 1 95 ? -5.016 7.165 1.841 1.00 77.19 95 PRO A O 1
ATOM 748 N N . LYS A 1 96 ? -6.653 8.699 1.687 1.00 78.38 96 LYS A N 1
ATOM 749 C CA . LYS A 1 96 ? -7.259 8.184 0.441 1.00 78.38 96 LYS A CA 1
ATOM 750 C C . LYS A 1 96 ? -6.238 7.911 -0.673 1.00 78.38 96 LYS A C 1
ATOM 752 O O . LYS A 1 96 ? -6.400 6.943 -1.412 1.00 78.38 96 LYS A O 1
ATOM 757 N N . TYR A 1 97 ? -5.183 8.724 -0.778 1.00 76.69 97 TYR A N 1
ATOM 758 C CA . TYR A 1 97 ? -4.152 8.563 -1.808 1.00 76.69 97 TYR A CA 1
ATOM 759 C C . TYR A 1 97 ? -3.346 7.263 -1.645 1.00 76.69 97 TYR A C 1
ATOM 761 O O . TYR A 1 97 ? -3.060 6.612 -2.648 1.00 76.69 97 TYR A O 1
ATOM 769 N N . LYS A 1 98 ? -3.041 6.831 -0.409 1.00 75.75 98 LYS A N 1
ATOM 770 C CA . LYS A 1 98 ? -2.335 5.559 -0.157 1.00 75.75 98 LYS A CA 1
ATOM 771 C C . LYS A 1 98 ? -3.183 4.368 -0.589 1.00 75.75 98 LYS A C 1
ATOM 773 O O . LYS A 1 98 ? -2.678 3.463 -1.245 1.00 75.75 98 LYS A O 1
ATOM 778 N N . LYS A 1 99 ? -4.492 4.425 -0.329 1.00 75.38 99 LYS A N 1
ATOM 779 C CA . LYS A 1 99 ? -5.447 3.388 -0.740 1.00 75.38 99 LYS A 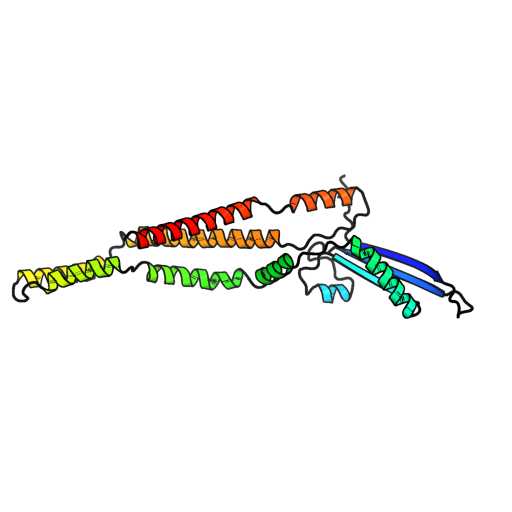CA 1
ATOM 780 C C . LYS A 1 99 ? -5.521 3.231 -2.262 1.00 75.38 99 LYS A C 1
ATOM 782 O O . LYS A 1 99 ? -5.506 2.107 -2.760 1.00 75.38 99 LYS A O 1
ATOM 787 N N . VAL A 1 100 ? -5.579 4.345 -2.998 1.00 77.50 100 VAL A N 1
ATOM 788 C CA . VAL A 1 100 ? -5.583 4.332 -4.473 1.00 77.50 100 VAL A CA 1
ATOM 789 C C . VAL A 1 100 ? -4.251 3.811 -5.011 1.00 77.50 100 VAL A C 1
ATOM 791 O O . VAL A 1 100 ? -4.244 2.936 -5.873 1.00 77.50 100 VAL A O 1
ATOM 794 N N . LEU A 1 101 ? -3.126 4.283 -4.466 1.00 77.69 101 LEU A N 1
ATOM 795 C CA . LEU A 1 101 ? -1.799 3.844 -4.894 1.00 77.69 101 LEU A CA 1
ATOM 796 C C . LEU A 1 101 ? -1.583 2.345 -4.640 1.00 77.69 101 LEU A C 1
ATOM 798 O O . LEU A 1 101 ? -1.077 1.652 -5.517 1.00 77.69 101 LEU A O 1
ATOM 802 N N . ARG A 1 102 ? -2.044 1.815 -3.497 1.00 77.00 102 ARG A N 1
ATOM 803 C CA . ARG A 1 102 ? -2.007 0.374 -3.197 1.00 77.00 102 ARG A CA 1
ATOM 804 C C . ARG A 1 102 ? -2.788 -0.438 -4.221 1.00 77.00 102 ARG A C 1
ATOM 806 O O . ARG A 1 102 ? -2.314 -1.474 -4.671 1.00 77.00 102 ARG A O 1
ATOM 813 N N . TRP A 1 103 ? -3.973 0.036 -4.596 1.00 78.19 103 TRP A N 1
ATOM 814 C CA . TRP A 1 103 ? -4.807 -0.627 -5.594 1.00 78.19 103 TRP A CA 1
ATOM 815 C C . TRP A 1 103 ? -4.136 -0.650 -6.974 1.00 78.19 103 TRP A C 1
ATOM 817 O O . TRP A 1 103 ? -4.056 -1.710 -7.589 1.00 78.19 103 TRP A O 1
ATOM 827 N N . ILE A 1 104 ? -3.557 0.474 -7.412 1.00 75.50 104 ILE A N 1
ATOM 828 C CA . ILE A 1 104 ? -2.789 0.546 -8.667 1.00 75.50 104 ILE A CA 1
ATOM 829 C C . ILE A 1 104 ? -1.586 -0.411 -8.621 1.00 75.50 104 ILE A C 1
ATOM 831 O O . ILE A 1 104 ? -1.380 -1.196 -9.543 1.00 75.50 104 ILE A O 1
ATOM 835 N N . LEU A 1 105 ? -0.813 -0.401 -7.530 1.00 73.50 105 LEU A N 1
ATOM 836 C CA . LEU A 1 105 ? 0.352 -1.277 -7.359 1.00 73.50 105 LEU A CA 1
ATOM 837 C C . LEU A 1 105 ? -0.015 -2.767 -7.261 1.00 73.50 105 LEU A C 1
ATOM 839 O O . LEU A 1 105 ? 0.790 -3.610 -7.658 1.00 73.50 105 LEU A O 1
ATOM 843 N N . SER A 1 106 ? -1.203 -3.097 -6.746 1.00 71.62 106 SER A N 1
ATOM 844 C CA . SER A 1 106 ? -1.749 -4.463 -6.699 1.00 71.62 106 SER A CA 1
ATOM 845 C C . SER A 1 106 ? -2.145 -4.963 -8.093 1.00 71.62 106 SER A C 1
ATOM 847 O O . SER A 1 106 ? -1.902 -6.123 -8.428 1.00 71.62 106 SER A O 1
ATOM 849 N N . MET A 1 107 ? -2.673 -4.079 -8.947 1.00 71.38 107 MET A N 1
ATOM 850 C CA . MET A 1 107 ? -2.953 -4.403 -10.350 1.00 71.38 107 MET A CA 1
ATOM 851 C C . MET A 1 107 ? -1.681 -4.661 -11.159 1.00 71.38 107 MET A C 1
ATOM 853 O O . MET A 1 107 ? -1.682 -5.493 -12.068 1.00 71.38 107 MET A O 1
ATOM 857 N N . ILE A 1 108 ? -0.582 -3.985 -10.814 1.00 69.88 108 ILE A N 1
ATOM 858 C CA . ILE A 1 108 ? 0.728 -4.205 -11.427 1.00 69.88 108 ILE A CA 1
ATOM 859 C C . ILE A 1 108 ? 1.325 -5.505 -10.864 1.00 69.88 108 ILE A C 1
ATOM 861 O O . ILE A 1 108 ? 2.158 -5.526 -9.947 1.00 69.88 108 ILE A O 1
ATOM 865 N N . ARG A 1 109 ? 0.893 -6.630 -11.445 1.00 68.12 109 ARG A N 1
ATOM 866 C CA . ARG A 1 109 ? 1.582 -7.916 -11.313 1.00 68.12 109 ARG A CA 1
ATOM 867 C C . ARG A 1 109 ? 2.887 -7.824 -12.091 1.00 68.12 109 ARG A C 1
ATOM 869 O O . ARG A 1 109 ? 2.900 -7.989 -13.309 1.00 68.12 109 ARG A O 1
ATOM 876 N N . LEU A 1 110 ? 3.968 -7.520 -11.373 1.00 63.69 110 LEU A N 1
ATOM 877 C CA . LEU A 1 110 ? 5.321 -7.366 -11.920 1.00 63.69 110 LEU A CA 1
ATOM 878 C C . LEU A 1 110 ? 5.700 -8.525 -12.856 1.00 63.69 110 LEU A C 1
ATOM 880 O O . LEU A 1 110 ? 6.281 -8.287 -13.905 1.00 63.69 110 LEU A O 1
ATOM 884 N N . GLU A 1 111 ? 5.268 -9.742 -12.527 1.00 62.50 111 GLU A N 1
ATOM 885 C CA . GLU A 1 111 ? 5.474 -10.966 -13.313 1.00 62.50 111 GLU A CA 1
ATOM 886 C C . GLU A 1 111 ? 4.892 -10.894 -14.737 1.00 62.50 111 GLU A C 1
ATOM 888 O O . GLU A 1 111 ? 5.505 -11.377 -15.684 1.00 62.50 111 GLU A O 1
ATOM 893 N N . VAL A 1 112 ? 3.727 -10.260 -14.911 1.00 65.31 112 VAL A N 1
ATOM 894 C CA . VAL A 1 112 ? 3.005 -10.210 -16.197 1.00 65.31 112 VAL A CA 1
ATOM 895 C C . VAL A 1 112 ? 3.513 -9.072 -17.082 1.00 65.31 112 VAL A C 1
ATOM 897 O O . VAL A 1 112 ? 3.541 -9.195 -18.304 1.00 65.31 112 VAL A O 1
ATOM 900 N N . LEU A 1 113 ? 3.944 -7.966 -16.474 1.00 66.50 113 LEU A N 1
ATOM 901 C CA . LEU A 1 113 ? 4.413 -6.779 -17.194 1.00 66.50 113 LEU A CA 1
ATOM 902 C C . LEU A 1 113 ? 5.851 -6.957 -17.723 1.00 66.50 113 LEU A C 1
ATOM 904 O O . LEU A 1 113 ? 6.229 -6.336 -18.714 1.00 66.50 113 LEU A O 1
ATOM 908 N N . PHE A 1 114 ? 6.641 -7.844 -17.108 1.00 64.75 114 PHE A N 1
ATOM 909 C CA . PHE A 1 114 ? 8.053 -8.042 -17.450 1.00 64.75 114 PHE A CA 1
ATOM 910 C C . PHE A 1 114 ? 8.273 -8.771 -18.780 1.00 64.75 114 PHE A C 1
ATOM 912 O O . PHE A 1 114 ? 9.156 -8.404 -19.554 1.00 64.75 114 PHE A O 1
ATOM 919 N N . ILE A 1 115 ? 7.443 -9.776 -19.067 1.00 64.88 115 ILE A N 1
ATOM 920 C CA . ILE A 1 115 ? 7.553 -10.614 -20.268 1.00 64.88 115 ILE A CA 1
ATOM 921 C C . ILE A 1 115 ? 7.483 -9.778 -21.560 1.00 64.88 115 ILE A C 1
ATOM 923 O O . ILE A 1 115 ? 8.406 -9.871 -22.371 1.00 64.88 115 ILE A O 1
ATOM 927 N N . PRO A 1 116 ? 6.462 -8.924 -21.776 1.00 69.69 116 PRO A N 1
ATOM 928 C CA . PRO A 1 116 ? 6.390 -8.128 -22.994 1.00 69.69 116 PRO A CA 1
ATOM 929 C C . PRO A 1 116 ? 7.497 -7.074 -23.070 1.00 69.69 116 PRO A C 1
ATOM 931 O O . PRO A 1 116 ? 7.992 -6.832 -24.163 1.00 69.69 116 PRO A O 1
ATOM 934 N N . ILE A 1 117 ? 7.932 -6.483 -21.949 1.00 69.69 117 ILE A N 1
ATOM 935 C CA . ILE A 1 117 ? 9.001 -5.470 -21.948 1.00 69.69 117 ILE A CA 1
ATOM 936 C C . ILE A 1 117 ? 10.346 -6.081 -22.358 1.00 69.69 117 ILE A C 1
ATOM 938 O O . ILE A 1 117 ? 11.027 -5.511 -23.207 1.00 69.69 117 ILE A O 1
ATOM 942 N N . ILE A 1 118 ? 10.716 -7.247 -21.813 1.00 67.38 118 ILE A N 1
ATOM 943 C CA . ILE A 1 118 ? 11.956 -7.946 -22.193 1.00 67.38 118 ILE A CA 1
ATOM 944 C C . ILE A 1 118 ? 11.963 -8.286 -23.685 1.00 67.38 118 ILE A C 1
ATOM 946 O O . ILE A 1 118 ? 13.009 -8.210 -24.322 1.00 67.38 118 ILE A O 1
ATOM 950 N N . ILE A 1 119 ? 10.810 -8.665 -24.242 1.00 69.81 119 ILE A N 1
ATOM 951 C CA . ILE A 1 119 ? 10.703 -9.082 -25.644 1.00 69.81 119 ILE A CA 1
ATOM 952 C C . ILE A 1 119 ? 10.657 -7.871 -26.586 1.00 69.81 119 ILE A C 1
ATOM 954 O O . ILE A 1 119 ? 11.346 -7.857 -27.602 1.00 69.81 119 ILE A O 1
ATOM 958 N N . LEU A 1 120 ? 9.864 -6.843 -26.269 1.00 70.12 120 LEU A N 1
ATOM 959 C CA . LEU A 1 120 ? 9.663 -5.674 -27.137 1.00 70.12 120 LEU A CA 1
ATOM 960 C C . LEU A 1 120 ? 10.873 -4.750 -27.183 1.00 70.12 120 LEU A C 1
ATOM 962 O O . LEU A 1 120 ? 11.101 -4.089 -28.190 1.00 70.12 120 LEU A O 1
ATOM 966 N N . ALA A 1 121 ? 11.651 -4.684 -26.115 1.00 66.88 121 ALA A N 1
ATOM 967 C CA . ALA A 1 121 ? 12.767 -3.765 -26.030 1.00 66.88 121 ALA A CA 1
ATOM 968 C C . ALA A 1 121 ? 13.912 -3.989 -27.024 1.00 66.88 121 ALA A C 1
ATOM 970 O O . ALA A 1 121 ? 14.285 -3.023 -27.691 1.00 66.88 121 ALA A O 1
ATOM 971 N N . PRO A 1 122 ? 14.464 -5.211 -27.177 1.00 63.78 122 PRO A N 1
ATOM 972 C CA . PRO A 1 122 ? 15.465 -5.469 -28.204 1.00 63.78 122 PRO A CA 1
ATOM 973 C C . PRO A 1 122 ? 14.883 -5.278 -29.608 1.00 63.78 122 PRO A C 1
ATOM 975 O O . PRO A 1 122 ? 15.596 -4.871 -30.515 1.00 63.78 122 PRO A O 1
ATOM 978 N N . ILE A 1 123 ? 13.579 -5.509 -29.794 1.00 67.25 123 ILE A N 1
ATOM 979 C CA . ILE A 1 123 ? 12.908 -5.245 -31.070 1.00 67.25 123 ILE A CA 1
ATOM 980 C C . ILE A 1 123 ? 12.903 -3.736 -31.349 1.00 67.25 123 ILE A C 1
ATOM 982 O O . ILE A 1 123 ? 13.343 -3.308 -32.411 1.00 67.25 123 ILE A O 1
ATOM 986 N N . LEU A 1 124 ? 12.457 -2.916 -30.395 1.00 63.69 124 LEU A N 1
ATOM 987 C CA . LEU A 1 124 ? 12.375 -1.464 -30.554 1.00 63.69 124 LEU A CA 1
ATOM 988 C C . LEU A 1 124 ? 13.748 -0.804 -30.717 1.00 63.69 124 LEU A C 1
ATOM 990 O O . LEU A 1 124 ? 13.865 0.099 -31.542 1.00 63.69 124 LEU A O 1
ATOM 994 N N . SER A 1 125 ? 14.785 -1.264 -30.010 1.00 60.03 125 SER A N 1
ATOM 995 C CA . SER A 1 125 ? 16.138 -0.710 -30.166 1.00 60.03 125 SER A CA 1
ATOM 996 C C . SER A 1 125 ? 16.699 -0.942 -31.573 1.00 60.03 125 SER A C 1
ATOM 998 O O . SER A 1 125 ? 17.331 -0.053 -32.138 1.00 60.03 125 SER A O 1
ATOM 1000 N N . ILE A 1 126 ? 16.404 -2.083 -32.199 1.00 62.12 126 ILE A N 1
ATOM 1001 C CA . ILE A 1 126 ? 16.797 -2.346 -33.592 1.00 62.12 126 ILE A CA 1
ATOM 1002 C C . ILE A 1 126 ? 16.110 -1.364 -34.562 1.00 62.12 126 ILE A C 1
ATOM 1004 O O . ILE A 1 126 ? 16.696 -0.989 -35.580 1.00 62.12 126 ILE A O 1
ATOM 1008 N N . PHE A 1 127 ? 14.883 -0.925 -34.261 1.00 59.06 127 PHE A N 1
ATOM 1009 C CA . PHE A 1 127 ? 14.120 -0.023 -35.129 1.00 59.06 127 PHE A CA 1
ATOM 1010 C C . PHE A 1 127 ? 14.462 1.459 -34.949 1.00 59.06 127 PHE A C 1
ATOM 1012 O O . PHE A 1 127 ? 14.488 2.185 -35.942 1.00 59.06 127 PHE A O 1
ATOM 1019 N N . THR A 1 128 ? 14.724 1.927 -33.726 1.00 57.38 128 THR A N 1
ATOM 1020 C CA . THR A 1 128 ? 14.927 3.360 -33.449 1.00 57.38 128 THR A CA 1
ATOM 1021 C C . THR A 1 128 ? 16.326 3.863 -33.799 1.00 57.38 128 THR A C 1
ATOM 1023 O O . THR A 1 128 ? 16.468 5.023 -34.173 1.00 57.38 128 THR A O 1
ATOM 1026 N N . PHE A 1 129 ? 17.354 3.011 -33.732 1.00 55.81 129 PHE A N 1
ATOM 1027 C CA . PHE A 1 129 ? 18.739 3.415 -34.013 1.00 55.81 129 PHE A CA 1
ATOM 1028 C C . PHE A 1 129 ? 19.122 3.395 -35.499 1.00 55.81 129 PHE A C 1
ATOM 1030 O O . PHE A 1 129 ? 20.199 3.861 -35.851 1.00 55.81 129 PHE A O 1
ATOM 1037 N N . ARG A 1 130 ? 18.229 2.958 -36.398 1.00 55.06 130 ARG A N 1
ATOM 1038 C CA . ARG A 1 130 ? 18.356 3.217 -37.846 1.00 55.06 130 ARG A CA 1
ATOM 1039 C C . ARG A 1 130 ? 17.924 4.652 -38.178 1.00 55.06 130 ARG A C 1
ATOM 1041 O O . ARG A 1 130 ? 17.013 4.847 -38.993 1.00 55.06 130 ARG A O 1
ATOM 1048 N N . SER A 1 131 ? 18.501 5.631 -37.479 1.00 49.88 131 SER A N 1
ATOM 1049 C CA . SER A 1 131 ? 18.128 7.035 -37.630 1.00 49.88 131 SER A CA 1
ATOM 1050 C C . SER A 1 131 ? 18.431 7.540 -39.045 1.00 49.88 131 SER A C 1
ATOM 1052 O O . SER A 1 131 ? 19.195 6.956 -39.815 1.00 49.88 131 SER A O 1
ATOM 1054 N N . GLN A 1 132 ? 17.730 8.611 -39.391 1.00 47.94 132 GLN A N 1
ATOM 1055 C CA . GLN A 1 132 ? 17.677 9.251 -40.699 1.00 47.94 132 GLN A CA 1
ATOM 1056 C C . GLN A 1 132 ? 19.048 9.707 -41.233 1.00 47.94 132 GLN A C 1
ATOM 1058 O O . GLN A 1 132 ? 19.239 9.716 -42.444 1.00 47.94 132 GLN A O 1
ATOM 1063 N N . ASP A 1 133 ? 20.006 10.004 -40.351 1.00 49.47 133 ASP A N 1
ATOM 1064 C CA . ASP A 1 133 ? 21.301 10.590 -40.725 1.00 49.47 133 ASP A CA 1
ATOM 1065 C C . ASP A 1 133 ? 22.180 9.634 -41.547 1.00 49.47 133 ASP A C 1
ATOM 1067 O O . ASP A 1 133 ? 22.804 10.054 -42.523 1.00 49.47 133 ASP A O 1
ATOM 1071 N N . ASP A 1 134 ? 22.165 8.332 -41.233 1.00 56.75 134 ASP A N 1
ATOM 1072 C CA . ASP A 1 134 ? 22.852 7.324 -42.055 1.00 56.75 134 ASP A CA 1
ATOM 1073 C C . ASP A 1 134 ? 22.180 7.180 -43.426 1.00 56.75 134 ASP A C 1
ATOM 1075 O O . ASP A 1 134 ? 22.853 6.966 -44.432 1.00 56.75 134 ASP A O 1
ATOM 1079 N N . LYS A 1 135 ? 20.852 7.347 -43.494 1.00 57.03 135 LYS A N 1
ATOM 1080 C CA . LYS A 1 135 ? 20.108 7.263 -44.758 1.00 57.03 135 LYS A CA 1
ATOM 1081 C C . LYS A 1 135 ? 20.390 8.462 -45.653 1.00 57.03 135 LYS A C 1
ATOM 1083 O O . LYS A 1 135 ? 20.535 8.270 -46.854 1.00 57.03 135 LYS A O 1
ATOM 1088 N N . ASP A 1 136 ? 20.511 9.662 -45.096 1.00 58.50 136 ASP A N 1
ATOM 1089 C CA . ASP A 1 136 ? 20.745 10.888 -45.865 1.00 58.50 136 ASP A CA 1
ATOM 1090 C C . ASP A 1 136 ? 22.207 10.989 -46.354 1.00 58.50 136 ASP A C 1
ATOM 1092 O O . ASP A 1 136 ? 22.467 11.355 -47.509 1.00 58.50 136 ASP A O 1
ATOM 1096 N N . ALA A 1 137 ? 23.175 10.567 -45.531 1.00 63.47 137 ALA A N 1
ATOM 1097 C CA . ALA A 1 137 ? 24.579 10.437 -45.934 1.00 63.47 137 ALA A CA 1
ATOM 1098 C C . ALA A 1 137 ? 24.793 9.317 -46.975 1.00 63.47 137 ALA A C 1
ATOM 1100 O O . ALA A 1 137 ? 25.593 9.446 -47.904 1.00 63.47 137 ALA A O 1
ATOM 1101 N N . GLU A 1 138 ? 24.052 8.214 -46.868 1.00 65.81 138 GLU A N 1
ATOM 1102 C CA . GLU A 1 138 ? 24.104 7.118 -47.837 1.00 65.81 138 GLU A CA 1
ATOM 1103 C C . GLU A 1 138 ? 23.407 7.472 -49.158 1.00 65.81 138 GLU A C 1
ATOM 1105 O O . GLU A 1 138 ? 23.916 7.154 -50.236 1.00 65.81 138 GLU A O 1
ATOM 1110 N N . TYR A 1 139 ? 22.274 8.175 -49.092 1.00 68.31 139 TYR A N 1
ATOM 1111 C CA . TYR A 1 139 ? 21.513 8.602 -50.264 1.00 68.31 139 TYR A CA 1
ATOM 1112 C C . TYR A 1 139 ? 22.263 9.657 -51.082 1.00 68.31 139 TYR A C 1
ATOM 1114 O O . TYR A 1 139 ? 22.263 9.598 -52.312 1.00 68.31 139 TYR A O 1
ATOM 1122 N N . SER A 1 140 ? 22.967 10.579 -50.422 1.00 69.38 140 SER A N 1
ATOM 1123 C CA . SER A 1 140 ? 23.838 11.551 -51.096 1.00 69.38 140 SER A CA 1
ATOM 1124 C C . SER A 1 140 ? 25.021 10.880 -51.810 1.00 69.38 140 SER A C 1
ATOM 1126 O O . SER A 1 140 ? 25.266 11.182 -52.978 1.00 69.38 140 SER A O 1
ATOM 1128 N N . LYS A 1 141 ? 25.679 9.891 -51.184 1.00 71.25 141 LYS A N 1
ATOM 1129 C CA . LYS A 1 141 ? 26.750 9.093 -51.817 1.00 71.25 141 LYS A CA 1
ATOM 1130 C C . LYS A 1 141 ? 26.238 8.257 -53.002 1.00 71.25 141 LYS A C 1
ATOM 1132 O O . LYS A 1 141 ? 26.914 8.135 -54.023 1.00 71.25 141 LYS A O 1
ATOM 1137 N N . TYR A 1 142 ? 25.026 7.708 -52.898 1.00 73.25 142 TYR A N 1
ATOM 1138 C CA . TYR A 1 142 ? 24.361 7.015 -54.005 1.00 73.25 142 TYR A CA 1
ATOM 1139 C C . TYR A 1 142 ? 24.044 7.962 -55.172 1.00 73.25 142 TYR A C 1
ATOM 1141 O O . TYR A 1 142 ? 24.306 7.621 -56.326 1.00 73.25 142 TYR A O 1
ATOM 1149 N N . LEU A 1 143 ? 23.519 9.159 -54.887 1.00 73.44 143 LEU A N 1
ATOM 1150 C CA . LEU A 1 143 ? 23.218 10.166 -55.905 1.00 73.44 143 LEU A CA 1
ATOM 1151 C C . LEU A 1 143 ? 24.479 10.599 -56.662 1.00 73.44 143 LEU A C 1
ATOM 1153 O O . LEU A 1 143 ? 24.451 10.637 -57.892 1.00 73.44 143 LEU A O 1
ATOM 1157 N N . GLU A 1 144 ? 25.588 10.824 -55.956 1.00 76.06 144 GLU A N 1
ATOM 1158 C CA . GLU A 1 144 ? 26.882 11.191 -56.544 1.00 76.06 144 GLU A CA 1
ATOM 1159 C C . GLU A 1 144 ? 27.382 10.119 -57.529 1.00 76.06 144 GLU A C 1
ATOM 1161 O O . GLU A 1 144 ? 27.633 10.414 -58.698 1.00 76.06 144 GLU A O 1
ATOM 1166 N N . ILE A 1 145 ? 27.391 8.848 -57.115 1.00 72.19 145 ILE A N 1
ATOM 1167 C CA . ILE A 1 145 ? 27.813 7.713 -57.954 1.00 72.19 145 ILE A CA 1
ATOM 1168 C C . ILE A 1 145 ? 26.826 7.455 -59.110 1.00 72.19 145 ILE A C 1
ATOM 1170 O O . ILE A 1 145 ? 27.221 7.035 -60.201 1.00 72.19 145 ILE A O 1
ATOM 1174 N N . SER A 1 146 ? 25.528 7.698 -58.903 1.00 69.00 146 SER A N 1
ATOM 1175 C CA . SER A 1 146 ? 24.504 7.529 -59.942 1.00 69.00 146 SER A CA 1
ATOM 1176 C C . SER A 1 146 ? 24.601 8.588 -61.046 1.00 69.00 146 SER A C 1
ATOM 1178 O O . SER A 1 146 ? 24.287 8.281 -62.198 1.00 69.00 146 SER A O 1
ATOM 1180 N N . SER A 1 147 ? 25.082 9.788 -60.696 1.00 70.31 147 SER A N 1
ATOM 1181 C CA . SER A 1 147 ? 25.212 10.945 -61.587 1.00 70.31 147 SER A CA 1
ATOM 1182 C C . SER A 1 147 ? 26.444 10.907 -62.502 1.00 70.31 147 SER A C 1
ATOM 1184 O O . SER A 1 147 ? 26.470 11.615 -63.507 1.00 70.31 147 SER A O 1
ATOM 1186 N N . GLU A 1 148 ? 27.436 10.053 -62.215 1.00 67.81 148 GLU A N 1
ATOM 1187 C CA . GLU A 1 148 ? 28.575 9.818 -63.114 1.00 67.81 148 GLU A CA 1
ATOM 1188 C C . GLU A 1 148 ? 28.136 9.075 -64.400 1.00 67.81 148 GLU A C 1
ATOM 1190 O O . GLU A 1 148 ? 27.375 8.096 -64.353 1.00 67.81 148 GLU A O 1
ATOM 1195 N N . GLU A 1 149 ? 28.630 9.532 -65.563 1.00 59.50 149 GLU A N 1
ATOM 1196 C CA . GLU A 1 149 ? 28.261 9.026 -66.895 1.00 59.50 149 GLU A CA 1
ATOM 1197 C C . GLU A 1 149 ? 28.381 7.494 -67.008 1.00 59.50 149 GLU A C 1
ATOM 1199 O O . GLU A 1 149 ? 29.450 6.894 -66.856 1.00 59.50 149 GLU A O 1
ATOM 1204 N N . SER A 1 150 ? 27.243 6.866 -67.323 1.00 60.72 150 SER A N 1
ATOM 1205 C CA . SER A 1 150 ? 27.004 5.413 -67.287 1.00 60.72 150 SER A CA 1
ATOM 1206 C C . SER A 1 150 ? 27.828 4.553 -68.256 1.00 60.72 150 SER A C 1
ATOM 1208 O O . SER A 1 150 ? 27.781 3.329 -68.161 1.00 60.72 150 SER A O 1
ATOM 1210 N N . THR A 1 151 ? 28.574 5.163 -69.175 1.00 62.62 151 THR A N 1
ATOM 1211 C CA . THR A 1 151 ? 29.263 4.472 -70.277 1.00 62.62 151 THR A CA 1
ATOM 1212 C C . THR A 1 151 ? 30.774 4.372 -70.097 1.00 62.62 151 THR A C 1
ATOM 1214 O O . THR A 1 151 ? 31.427 3.659 -70.860 1.00 62.62 151 THR A O 1
ATOM 1217 N N . SER A 1 152 ? 31.353 5.040 -69.094 1.00 71.25 152 SER A N 1
ATOM 1218 C CA . SER A 1 152 ? 32.781 4.907 -68.806 1.00 71.25 152 SER A CA 1
ATOM 1219 C C . SER A 1 152 ? 33.056 3.640 -67.986 1.00 71.25 152 SER A C 1
ATOM 1221 O O . SER A 1 152 ? 32.364 3.344 -67.010 1.00 71.25 152 SER A O 1
ATOM 1223 N N . LEU A 1 153 ? 34.103 2.893 -68.354 1.00 74.19 153 LEU A N 1
ATOM 1224 C CA . LEU A 1 153 ? 34.544 1.690 -67.628 1.00 74.19 153 LEU A CA 1
ATOM 1225 C C . LEU A 1 153 ? 34.807 1.985 -66.136 1.00 74.19 153 LEU A C 1
ATOM 1227 O O . LEU A 1 153 ? 34.546 1.152 -65.273 1.00 74.19 153 LEU A O 1
ATOM 1231 N N . ILE A 1 154 ? 35.265 3.205 -65.842 1.00 78.25 154 ILE A N 1
ATOM 1232 C CA . ILE A 1 154 ? 35.533 3.715 -64.492 1.00 78.25 154 ILE A CA 1
ATOM 1233 C C . ILE A 1 154 ? 34.230 3.902 -63.697 1.00 78.25 154 ILE A C 1
ATOM 1235 O O . ILE A 1 154 ? 34.164 3.489 -62.541 1.00 78.25 154 ILE A O 1
ATOM 1239 N N . GLY A 1 155 ? 33.181 4.459 -64.310 1.00 75.06 155 GLY A N 1
ATOM 1240 C CA . GLY A 1 155 ? 31.875 4.630 -63.664 1.00 75.06 155 GLY A CA 1
ATOM 1241 C C . GLY A 1 155 ? 31.178 3.297 -63.374 1.00 75.06 155 GLY A C 1
ATOM 1242 O O . GLY A 1 155 ? 30.569 3.129 -62.317 1.00 75.06 155 GLY A O 1
ATOM 1243 N N . VAL A 1 156 ? 31.317 2.311 -64.270 1.00 79.00 156 VAL A N 1
ATOM 1244 C CA . VAL A 1 156 ? 30.821 0.943 -64.032 1.00 79.00 156 VAL A CA 1
ATOM 1245 C C . VAL A 1 156 ? 31.578 0.284 -62.878 1.00 79.00 156 VAL A C 1
ATOM 1247 O O . VAL A 1 156 ? 30.944 -0.304 -62.005 1.00 79.00 156 VAL A O 1
ATOM 1250 N N . HIS A 1 157 ? 32.907 0.423 -62.829 1.00 82.06 157 HIS A N 1
ATOM 1251 C CA . HIS A 1 157 ? 33.722 -0.143 -61.754 1.00 82.06 157 HIS A CA 1
ATOM 1252 C C . HIS A 1 157 ? 33.350 0.437 -60.384 1.00 82.06 157 HIS A C 1
ATOM 1254 O O . HIS A 1 157 ? 33.087 -0.330 -59.466 1.00 82.06 157 HIS A O 1
ATOM 1260 N N . LYS A 1 158 ? 33.186 1.762 -60.268 1.00 79.94 158 LYS A N 1
ATOM 1261 C CA . LYS A 1 158 ? 32.750 2.415 -59.020 1.00 79.94 158 LYS A CA 1
ATOM 1262 C C . LYS A 1 158 ? 31.360 1.976 -58.557 1.00 79.94 158 LYS A C 1
ATOM 1264 O O . LYS A 1 158 ? 31.142 1.793 -57.363 1.00 79.94 158 LYS A O 1
ATOM 1269 N N . LYS A 1 159 ? 30.412 1.790 -59.484 1.00 79.38 159 LYS A N 1
ATOM 1270 C CA . LYS A 1 159 ? 29.070 1.269 -59.163 1.00 79.38 159 LYS A CA 1
ATOM 1271 C C . LYS A 1 159 ? 29.143 -0.169 -58.654 1.00 79.38 159 LYS A C 1
ATOM 1273 O O . LYS A 1 159 ? 28.460 -0.514 -57.695 1.00 79.38 159 LYS A O 1
ATOM 1278 N N . LEU A 1 160 ? 29.983 -0.991 -59.279 1.00 79.75 160 LEU A N 1
ATOM 1279 C CA . LEU A 1 160 ? 30.169 -2.391 -58.910 1.00 79.75 160 LEU A CA 1
ATOM 128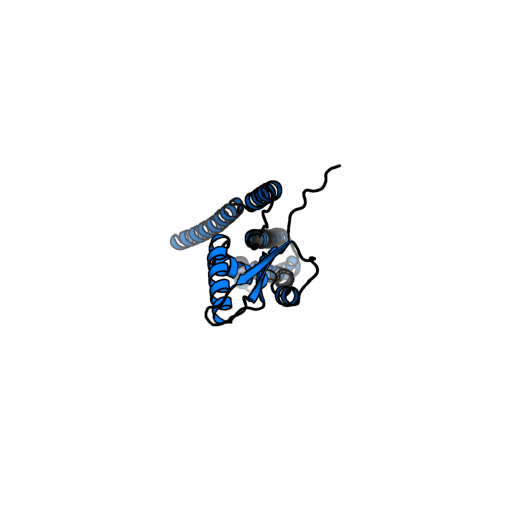0 C C . LEU A 1 160 ? 30.898 -2.524 -57.567 1.00 79.75 160 LEU A C 1
ATOM 1282 O O . LEU A 1 160 ? 30.476 -3.325 -56.739 1.00 79.75 160 LEU A O 1
ATOM 1286 N N . ASP A 1 161 ? 31.898 -1.682 -57.309 1.00 82.50 161 ASP A N 1
ATOM 1287 C CA . ASP A 1 161 ? 32.591 -1.595 -56.023 1.00 82.50 161 ASP A CA 1
ATOM 1288 C C . ASP A 1 161 ? 31.663 -1.091 -54.918 1.00 82.50 161 ASP A C 1
ATOM 1290 O O . ASP A 1 161 ? 31.675 -1.656 -53.836 1.00 82.50 161 ASP A O 1
ATOM 1294 N N . PHE A 1 162 ? 30.793 -0.112 -55.185 1.00 79.56 162 PHE A N 1
ATOM 1295 C CA . PHE A 1 162 ? 29.795 0.347 -54.212 1.00 79.56 162 PHE A CA 1
ATOM 1296 C C . PHE A 1 162 ? 28.770 -0.744 -53.870 1.00 79.56 162 PHE A C 1
ATOM 1298 O O . PHE A 1 162 ? 28.449 -0.953 -52.701 1.00 79.56 162 PHE A O 1
ATOM 1305 N N . ILE A 1 163 ? 28.273 -1.474 -54.877 1.00 77.81 163 ILE A N 1
ATOM 1306 C CA . ILE A 1 163 ? 27.359 -2.608 -54.668 1.00 77.81 163 ILE A CA 1
ATOM 1307 C C . ILE A 1 163 ? 28.071 -3.736 -53.915 1.00 77.81 163 ILE A C 1
ATOM 1309 O O . ILE A 1 163 ? 27.492 -4.307 -52.995 1.00 77.81 163 ILE A O 1
ATOM 1313 N N . SER A 1 164 ? 29.318 -4.041 -54.277 1.00 77.56 164 SER A N 1
ATOM 1314 C CA . SER A 1 164 ? 30.151 -5.052 -53.621 1.00 77.56 164 SER A CA 1
ATOM 1315 C C . SER A 1 164 ? 30.429 -4.668 -52.167 1.00 77.56 164 SER A C 1
ATOM 1317 O O . SER A 1 164 ? 30.154 -5.443 -51.256 1.00 77.56 164 SER A O 1
ATOM 1319 N N . GLU A 1 165 ? 30.866 -3.435 -51.920 1.00 77.62 165 GLU A N 1
ATOM 1320 C CA . GLU A 1 165 ? 31.084 -2.884 -50.587 1.00 77.62 165 GLU A CA 1
ATOM 1321 C C . GLU A 1 165 ? 29.797 -2.960 -49.768 1.00 77.62 165 GLU A C 1
ATOM 1323 O O . GLU A 1 165 ? 29.824 -3.456 -48.652 1.00 77.62 165 GLU A O 1
ATOM 1328 N N . LYS A 1 166 ? 28.639 -2.581 -50.314 1.00 70.94 166 LYS A N 1
ATOM 1329 C CA . LYS A 1 166 ? 27.373 -2.697 -49.581 1.00 70.94 166 LYS A CA 1
ATOM 1330 C C . LYS A 1 166 ? 26.967 -4.145 -49.335 1.00 70.94 166 LYS A C 1
ATOM 1332 O O . LYS A 1 166 ? 26.546 -4.458 -48.228 1.00 70.94 166 LYS A O 1
ATOM 1337 N N . PHE A 1 167 ? 27.121 -5.046 -50.297 1.00 71.12 167 PHE A N 1
ATOM 1338 C CA . PHE A 1 167 ? 26.730 -6.446 -50.130 1.00 71.12 167 PHE A CA 1
ATOM 1339 C C . PHE A 1 167 ? 27.641 -7.190 -49.140 1.00 71.12 167 PHE A C 1
ATOM 1341 O O . PHE A 1 167 ? 27.152 -7.967 -48.322 1.00 71.12 167 PHE A O 1
ATOM 1348 N N . PHE A 1 168 ? 28.949 -6.915 -49.159 1.00 68.44 168 PHE A N 1
ATOM 1349 C CA . PHE A 1 168 ? 29.930 -7.592 -48.309 1.00 68.44 168 PHE A CA 1
ATOM 1350 C C . PHE A 1 168 ? 30.176 -6.875 -46.963 1.00 68.44 168 PHE A C 1
ATOM 1352 O O . PHE A 1 168 ? 30.288 -7.554 -45.940 1.00 68.44 168 PHE A O 1
ATOM 1359 N N . ASN A 1 169 ? 30.160 -5.534 -46.905 1.00 60.94 169 ASN A N 1
ATOM 1360 C CA . ASN A 1 169 ? 30.286 -4.760 -45.653 1.00 60.94 169 ASN A CA 1
ATOM 1361 C C . ASN A 1 169 ? 28.965 -4.531 -44.907 1.00 60.94 169 ASN A C 1
ATOM 1363 O O . ASN A 1 169 ? 29.016 -4.048 -43.778 1.00 60.94 169 ASN A O 1
ATOM 1367 N N . THR A 1 170 ? 27.802 -4.958 -45.423 1.00 55.12 170 THR A N 1
ATOM 1368 C CA . THR A 1 170 ? 26.578 -5.080 -44.588 1.00 55.12 170 THR A CA 1
ATOM 1369 C C . THR A 1 170 ? 26.811 -5.987 -43.363 1.00 55.12 170 THR A C 1
ATOM 1371 O O . THR A 1 170 ? 26.057 -5.943 -42.395 1.00 55.12 170 THR A O 1
ATOM 1374 N N . THR A 1 171 ? 27.900 -6.761 -43.368 1.00 49.34 171 THR A N 1
ATOM 1375 C CA . THR A 1 171 ? 28.302 -7.679 -42.300 1.00 49.34 171 THR A CA 1
ATOM 1376 C C . THR A 1 171 ? 29.414 -7.160 -41.379 1.00 49.34 171 THR A C 1
ATOM 1378 O O . THR A 1 171 ? 29.899 -7.956 -40.582 1.00 49.34 171 THR A O 1
ATOM 1381 N N . GLN A 1 172 ? 29.869 -5.897 -41.455 1.00 46.97 172 GLN A N 1
ATOM 1382 C CA . GLN A 1 172 ? 30.871 -5.391 -40.496 1.00 46.97 172 GLN A CA 1
ATOM 1383 C C . GLN A 1 172 ? 30.209 -4.794 -39.238 1.00 46.97 172 GLN A C 1
ATOM 1385 O O . GLN A 1 172 ? 29.658 -3.693 -39.296 1.00 46.97 172 GLN A O 1
ATOM 1390 N N . PRO A 1 173 ? 30.285 -5.471 -38.075 1.00 49.69 173 PRO A N 1
ATOM 1391 C CA . PRO A 1 173 ? 29.662 -5.031 -36.840 1.00 49.69 173 PRO A CA 1
ATOM 1392 C C . PRO A 1 173 ? 30.701 -4.263 -36.017 1.00 49.69 173 PRO A C 1
ATOM 1394 O O . PRO A 1 173 ? 31.292 -4.799 -35.090 1.00 49.69 173 PRO A O 1
ATOM 1397 N N . THR A 1 174 ? 31.029 -3.027 -36.390 1.00 54.22 174 THR A N 1
ATOM 1398 C CA . THR A 1 174 ? 32.076 -2.274 -35.659 1.00 54.22 174 THR A CA 1
ATOM 1399 C C . THR A 1 174 ? 31.540 -1.037 -34.951 1.00 54.22 174 THR A C 1
ATOM 1401 O O . THR A 1 174 ? 31.980 -0.731 -33.845 1.00 54.22 174 THR A O 1
ATOM 1404 N N . ILE A 1 175 ? 30.527 -0.374 -35.514 1.00 47.88 175 ILE A N 1
ATOM 1405 C CA . ILE A 1 175 ? 29.838 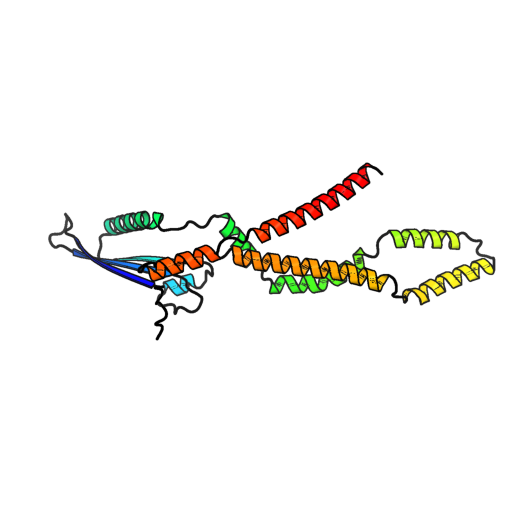0.759 -34.867 1.00 47.88 175 ILE A CA 1
ATOM 1406 C C . ILE A 1 175 ? 28.511 0.301 -34.237 1.00 47.88 175 ILE A C 1
ATOM 1408 O O . ILE A 1 175 ? 28.147 0.757 -33.151 1.00 47.88 175 ILE A O 1
ATOM 1412 N N . PHE A 1 176 ? 27.842 -0.680 -34.856 1.00 48.84 176 PHE A N 1
ATOM 141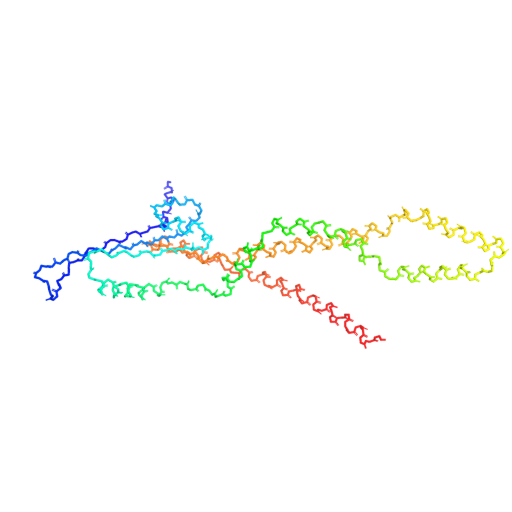3 C CA . PHE A 1 176 ? 26.620 -1.288 -34.324 1.00 48.84 176 PHE A CA 1
ATOM 1414 C C . PHE A 1 176 ? 26.852 -2.004 -32.987 1.00 48.84 176 PHE A C 1
ATOM 1416 O O . PHE A 1 176 ? 26.011 -1.875 -32.104 1.00 48.84 176 PHE A O 1
ATOM 1423 N N . ASP A 1 177 ? 27.984 -2.677 -32.772 1.00 53.59 177 ASP A N 1
ATOM 1424 C CA . ASP A 1 177 ? 28.186 -3.434 -31.529 1.00 53.59 177 ASP A CA 1
ATOM 1425 C C . ASP A 1 177 ? 28.302 -2.522 -30.305 1.00 53.59 177 ASP A C 1
ATOM 1427 O O . ASP A 1 177 ? 27.594 -2.726 -29.325 1.00 53.59 177 ASP A O 1
ATOM 1431 N N . ASN A 1 178 ? 29.091 -1.448 -30.362 1.00 51.19 178 ASN A N 1
ATOM 1432 C CA . ASN A 1 178 ? 29.260 -0.571 -29.199 1.00 51.19 178 ASN A CA 1
ATOM 1433 C C . ASN A 1 178 ? 28.038 0.325 -28.942 1.00 51.19 178 ASN A C 1
ATOM 1435 O O . ASN A 1 178 ? 27.672 0.541 -27.786 1.00 51.19 178 ASN A O 1
ATOM 1439 N N . PHE A 1 179 ? 27.378 0.830 -29.992 1.00 51.38 179 PHE A N 1
ATOM 1440 C CA . PHE A 1 179 ? 26.247 1.751 -29.835 1.00 51.38 179 PHE A CA 1
ATOM 1441 C C . PHE A 1 179 ? 24.941 1.020 -29.486 1.00 51.38 179 PHE A C 1
ATOM 1443 O O . PHE A 1 179 ? 24.194 1.472 -28.618 1.00 51.38 179 PHE A O 1
ATOM 1450 N N . THR A 1 180 ? 24.701 -0.160 -30.073 1.00 60.25 180 THR A N 1
ATOM 1451 C CA . THR A 1 180 ? 23.547 -1.005 -29.717 1.00 60.25 180 THR A CA 1
ATOM 1452 C C . THR A 1 180 ? 23.724 -1.599 -28.320 1.00 60.25 180 THR A C 1
ATOM 1454 O O . THR A 1 180 ? 22.754 -1.671 -27.569 1.00 60.25 180 THR A O 1
ATOM 1457 N N . PHE A 1 181 ? 24.955 -1.943 -27.917 1.00 59.00 181 PHE A N 1
ATOM 1458 C CA . PHE A 1 181 ? 25.251 -2.394 -26.555 1.00 59.00 181 PHE A CA 1
ATOM 1459 C C . PHE A 1 181 ? 25.091 -1.271 -25.522 1.00 59.00 181 PHE A C 1
ATOM 1461 O O . PHE A 1 181 ? 24.535 -1.506 -24.450 1.00 59.00 181 PHE A O 1
ATOM 1468 N N . PHE A 1 182 ? 25.490 -0.035 -25.844 1.00 59.50 182 PHE A N 1
ATOM 1469 C CA . PHE A 1 182 ? 25.281 1.119 -24.964 1.00 59.50 182 PHE A CA 1
ATOM 1470 C C . PHE A 1 182 ? 23.796 1.490 -24.836 1.00 59.50 182 PHE A C 1
ATOM 1472 O O . PHE A 1 182 ? 23.302 1.681 -23.724 1.00 59.50 182 PHE A O 1
ATOM 1479 N N . GLY A 1 183 ? 23.052 1.511 -25.948 1.00 64.94 183 GLY A N 1
ATOM 1480 C CA . GLY A 1 183 ? 21.604 1.737 -25.948 1.00 64.94 183 GLY A CA 1
ATOM 1481 C C . GLY A 1 183 ? 20.837 0.645 -25.195 1.00 64.94 183 GLY A C 1
ATOM 1482 O O . GLY A 1 183 ? 19.955 0.945 -24.390 1.00 64.94 183 GLY A O 1
ATOM 1483 N N . PHE A 1 184 ? 21.225 -0.620 -25.379 1.00 67.31 184 PHE A N 1
ATOM 1484 C CA . PHE A 1 184 ? 20.700 -1.740 -24.600 1.00 67.31 184 PHE A CA 1
ATOM 1485 C C . PHE A 1 184 ? 21.055 -1.613 -23.111 1.00 67.31 184 PHE A C 1
ATOM 1487 O O . PHE A 1 184 ? 20.201 -1.835 -22.258 1.00 67.31 184 PHE A O 1
ATOM 1494 N N . GLY A 1 185 ? 22.274 -1.175 -22.786 1.00 67.31 185 GLY A N 1
ATOM 1495 C CA . GLY A 1 185 ? 22.712 -0.907 -21.417 1.00 67.31 185 GLY A CA 1
ATOM 1496 C C . GLY A 1 185 ? 21.872 0.167 -20.723 1.00 67.31 185 GLY A C 1
ATOM 1497 O O . GLY A 1 185 ? 21.406 -0.055 -19.607 1.00 67.31 185 GLY A O 1
ATOM 1498 N N . ILE A 1 186 ? 21.603 1.293 -21.394 1.00 69.50 186 ILE A N 1
ATOM 1499 C CA . ILE A 1 186 ? 20.711 2.348 -20.882 1.00 69.50 186 ILE A CA 1
ATOM 1500 C C . ILE A 1 186 ? 19.295 1.805 -20.682 1.00 69.50 186 ILE A C 1
ATOM 1502 O O . ILE A 1 186 ? 18.661 2.071 -19.658 1.00 69.50 186 ILE A O 1
ATOM 1506 N N . PHE A 1 187 ? 18.798 1.019 -21.634 1.00 69.12 187 PHE A N 1
ATOM 1507 C CA . PHE A 1 187 ? 17.471 0.429 -21.551 1.00 69.12 187 PHE A CA 1
ATOM 1508 C C . PHE A 1 187 ? 17.335 -0.517 -20.344 1.00 69.12 187 PHE A C 1
ATOM 1510 O O . PHE A 1 187 ? 16.416 -0.371 -19.533 1.00 69.12 187 PHE A O 1
ATOM 1517 N N . VAL A 1 188 ? 18.291 -1.435 -20.170 1.00 72.25 188 VAL A N 1
ATOM 1518 C CA . VAL A 1 188 ? 18.346 -2.355 -19.025 1.00 72.25 188 VAL A CA 1
ATOM 1519 C C . VAL A 1 188 ? 18.481 -1.581 -17.713 1.00 72.25 188 VAL A C 1
ATOM 1521 O O . VAL A 1 188 ? 17.753 -1.867 -16.762 1.00 72.25 188 VAL A O 1
ATOM 1524 N N . ALA A 1 189 ? 19.339 -0.558 -17.661 1.00 73.19 189 ALA A N 1
ATOM 1525 C CA . ALA A 1 189 ? 19.477 0.301 -16.487 1.00 73.19 189 ALA A CA 1
ATOM 1526 C C . ALA A 1 189 ? 18.154 1.000 -16.130 1.00 73.19 189 ALA A C 1
ATOM 1528 O O . ALA A 1 189 ? 17.780 1.049 -14.960 1.00 73.19 189 ALA A O 1
ATOM 1529 N N . THR A 1 190 ? 17.404 1.471 -17.129 1.00 73.50 190 THR A N 1
ATOM 1530 C CA . THR A 1 190 ? 16.098 2.115 -16.928 1.00 73.50 190 THR A CA 1
ATOM 1531 C C . THR A 1 190 ? 15.073 1.140 -16.346 1.00 73.50 190 THR A C 1
ATOM 1533 O O . THR A 1 190 ? 14.350 1.502 -15.417 1.00 73.50 190 THR A O 1
ATOM 1536 N N . ILE A 1 191 ? 15.046 -0.116 -16.815 1.00 72.88 191 ILE A N 1
ATOM 1537 C CA . ILE A 1 191 ? 14.202 -1.166 -16.218 1.00 72.88 191 ILE A CA 1
ATOM 1538 C C . ILE A 1 191 ? 14.599 -1.432 -14.771 1.00 72.88 191 ILE A C 1
ATOM 1540 O O . ILE A 1 191 ? 13.726 -1.501 -13.909 1.00 72.88 191 ILE A O 1
ATOM 1544 N N . ILE A 1 192 ? 15.893 -1.608 -14.494 1.00 76.25 192 ILE A N 1
ATOM 1545 C CA . ILE A 1 192 ? 16.376 -1.911 -13.141 1.00 76.25 192 ILE A CA 1
ATOM 1546 C C . ILE A 1 192 ? 15.979 -0.785 -12.185 1.00 76.25 192 ILE A C 1
ATOM 1548 O O . ILE A 1 192 ? 15.439 -1.054 -11.113 1.00 76.25 192 ILE A O 1
ATOM 1552 N N . ILE A 1 193 ? 16.168 0.471 -12.596 1.00 76.38 193 ILE A N 1
ATOM 1553 C CA . ILE A 1 193 ? 15.723 1.633 -11.825 1.00 76.38 193 ILE A CA 1
ATOM 1554 C C . ILE A 1 193 ? 14.210 1.563 -11.611 1.00 76.38 193 ILE A C 1
ATOM 1556 O O . ILE A 1 193 ? 13.758 1.642 -10.474 1.00 76.38 193 ILE A O 1
ATOM 1560 N N . PHE A 1 194 ? 13.420 1.340 -12.661 1.00 75.00 194 PHE A N 1
ATOM 1561 C CA . PHE A 1 194 ? 11.964 1.241 -12.557 1.00 75.00 194 PHE A CA 1
ATOM 1562 C C . PHE A 1 194 ? 11.491 0.111 -11.619 1.00 75.00 194 PHE A C 1
ATOM 1564 O O . PHE A 1 194 ? 10.511 0.273 -10.889 1.00 75.00 194 PHE A O 1
ATOM 1571 N N . LEU A 1 195 ? 12.202 -1.017 -11.575 1.00 74.25 195 LEU A N 1
ATOM 1572 C CA . LEU A 1 195 ? 11.921 -2.109 -10.643 1.00 74.25 195 LEU A CA 1
ATOM 1573 C C . LEU A 1 195 ? 12.209 -1.727 -9.197 1.00 74.25 195 LEU A C 1
ATOM 1575 O O . LEU A 1 195 ? 11.363 -1.964 -8.335 1.00 74.25 195 LEU A O 1
ATOM 1579 N N . ILE A 1 196 ? 13.373 -1.126 -8.938 1.00 77.75 196 ILE A N 1
ATOM 1580 C CA . ILE A 1 196 ? 13.734 -0.624 -7.607 1.00 77.75 196 ILE A CA 1
ATOM 1581 C C . ILE A 1 196 ? 12.651 0.351 -7.140 1.00 77.75 196 ILE A C 1
ATOM 1583 O O . ILE A 1 196 ? 12.123 0.224 -6.043 1.00 77.75 196 ILE A O 1
ATOM 1587 N N . VAL A 1 197 ? 12.232 1.249 -8.027 1.00 76.25 197 VAL A N 1
ATOM 1588 C CA . VAL A 1 197 ? 11.147 2.205 -7.809 1.00 76.25 197 VAL A CA 1
ATOM 1589 C C . VAL A 1 197 ? 9.839 1.529 -7.396 1.00 76.25 197 VAL A C 1
ATOM 1591 O O . VAL A 1 197 ? 9.282 1.886 -6.358 1.00 76.25 197 VAL A O 1
ATOM 1594 N N . ILE A 1 198 ? 9.342 0.553 -8.164 1.00 73.88 198 ILE A N 1
ATOM 1595 C CA . ILE A 1 198 ? 8.084 -0.132 -7.828 1.00 73.88 198 ILE A CA 1
ATOM 1596 C C . ILE A 1 198 ? 8.223 -0.908 -6.521 1.00 73.88 198 ILE A C 1
ATOM 1598 O O . ILE A 1 198 ? 7.322 -0.851 -5.685 1.00 73.88 198 ILE A O 1
ATOM 1602 N N . PHE A 1 199 ? 9.327 -1.633 -6.339 1.00 75.31 199 PHE A N 1
ATOM 1603 C CA . PHE A 1 199 ? 9.580 -2.423 -5.137 1.00 75.31 199 PHE A CA 1
ATOM 1604 C C . PHE A 1 199 ? 9.554 -1.536 -3.890 1.00 75.31 199 PHE A C 1
ATOM 1606 O O . PHE A 1 199 ? 8.827 -1.795 -2.933 1.00 75.31 199 PHE A O 1
ATOM 1613 N N . THR A 1 200 ? 10.261 -0.417 -3.948 1.00 72.75 200 THR A N 1
ATOM 1614 C CA . THR A 1 200 ? 10.325 0.543 -2.857 1.00 72.75 200 THR A CA 1
ATOM 1615 C C . THR A 1 200 ? 9.003 1.292 -2.636 1.00 72.75 200 THR A C 1
ATOM 1617 O O . THR A 1 200 ? 8.631 1.573 -1.493 1.00 72.75 200 THR A O 1
ATOM 1620 N N . MET A 1 201 ? 8.244 1.588 -3.698 1.00 69.88 201 MET A N 1
ATOM 1621 C CA . MET A 1 201 ? 6.891 2.139 -3.563 1.00 69.88 201 MET A CA 1
ATOM 1622 C C . MET A 1 201 ? 5.934 1.146 -2.900 1.00 69.88 201 MET A C 1
ATOM 1624 O O . MET A 1 201 ? 5.153 1.557 -2.047 1.00 69.88 201 MET A O 1
ATOM 1628 N N . LYS A 1 202 ? 6.002 -0.149 -3.237 1.00 71.81 202 LYS A N 1
ATOM 1629 C CA . LYS A 1 202 ? 5.196 -1.187 -2.571 1.00 71.81 202 LYS A CA 1
ATOM 1630 C C . LYS A 1 202 ? 5.484 -1.238 -1.073 1.00 71.81 202 LYS A C 1
ATOM 1632 O O . LYS A 1 202 ? 4.542 -1.297 -0.288 1.00 71.81 202 LYS A O 1
ATOM 1637 N N . GLU A 1 203 ? 6.751 -1.120 -0.689 1.00 71.19 203 GLU A N 1
ATOM 1638 C CA . GLU A 1 203 ? 7.163 -1.061 0.715 1.00 71.19 203 GLU A CA 1
ATOM 1639 C C . GLU A 1 203 ? 6.584 0.169 1.437 1.00 71.19 203 GLU A C 1
ATOM 1641 O O . GLU A 1 203 ? 6.028 0.062 2.525 1.00 71.19 203 GLU A O 1
ATOM 1646 N N . SER A 1 204 ? 6.608 1.333 0.783 1.00 68.50 204 SER A N 1
ATOM 1647 C CA . SER A 1 204 ? 6.138 2.606 1.360 1.00 68.50 204 SER A CA 1
ATOM 1648 C C . SER A 1 204 ? 4.609 2.724 1.482 1.00 68.50 204 SER A C 1
ATOM 1650 O O . SER A 1 204 ? 4.094 3.631 2.143 1.00 68.50 204 SER A O 1
ATOM 1652 N N . VAL A 1 205 ? 3.866 1.847 0.802 1.00 70.75 205 VAL A N 1
ATOM 1653 C CA . VAL A 1 205 ? 2.395 1.873 0.698 1.00 70.75 205 VAL A CA 1
ATOM 1654 C C . VAL A 1 205 ? 1.752 0.726 1.498 1.00 70.75 205 VAL A C 1
ATOM 1656 O O . VAL A 1 205 ? 0.540 0.490 1.420 1.00 70.75 205 VAL A O 1
ATOM 1659 N N . LYS A 1 206 ? 2.545 0.032 2.326 1.00 70.19 206 LYS A N 1
ATOM 1660 C CA . LYS A 1 206 ? 2.031 -0.943 3.289 1.00 70.19 206 LYS A CA 1
ATOM 1661 C C . LYS A 1 206 ? 0.956 -0.308 4.186 1.00 70.19 206 LYS A C 1
ATOM 1663 O O . LYS A 1 206 ? 1.073 0.869 4.550 1.00 70.19 206 LYS A O 1
ATOM 1668 N N . PRO A 1 207 ? -0.124 -1.049 4.502 1.00 68.38 207 PRO A N 1
ATOM 1669 C CA . PRO A 1 207 ? -1.140 -0.555 5.419 1.00 68.38 207 PRO A CA 1
ATOM 1670 C C . PRO A 1 207 ? -0.504 -0.227 6.784 1.00 68.38 207 PRO A C 1
ATOM 1672 O O . PRO A 1 207 ? 0.477 -0.866 7.170 1.00 68.38 207 PRO A O 1
ATOM 1675 N N . PRO A 1 208 ? -1.026 0.779 7.508 1.00 69.25 208 PRO A N 1
ATOM 1676 C CA . PRO A 1 208 ? -0.512 1.126 8.831 1.00 69.25 208 PRO A CA 1
ATOM 1677 C C . PRO A 1 208 ? -0.684 -0.067 9.766 1.00 69.25 208 PRO A C 1
ATOM 1679 O O . PRO A 1 208 ? -1.797 -0.567 9.863 1.00 69.25 208 PRO A O 1
ATOM 1682 N N . VAL A 1 209 ? 0.377 -0.523 10.431 1.00 74.69 209 VAL A N 1
ATOM 1683 C CA . VAL A 1 209 ? 0.345 -1.696 11.324 1.00 74.69 209 VAL A CA 1
ATOM 1684 C C . VAL A 1 209 ? -0.542 -1.414 12.544 1.00 74.69 209 VAL A C 1
ATOM 1686 O O . VAL A 1 209 ? -0.471 -0.327 13.118 1.00 74.69 209 VAL A O 1
ATOM 1689 N N . SER A 1 210 ? -1.392 -2.368 12.926 1.00 74.88 210 SER A N 1
ATOM 1690 C CA . SER A 1 210 ? -2.207 -2.298 14.142 1.00 74.88 210 SER A CA 1
ATOM 1691 C C . SER A 1 210 ? -1.523 -3.029 15.296 1.00 74.88 210 SER A C 1
ATOM 1693 O O . SER A 1 210 ? -0.949 -4.101 15.108 1.00 74.88 210 SER A O 1
ATOM 1695 N N . PHE A 1 211 ? -1.620 -2.468 16.501 1.00 79.06 211 PHE A N 1
ATOM 1696 C CA . PHE A 1 211 ? -1.008 -3.014 17.712 1.00 79.06 211 PHE A CA 1
ATOM 1697 C C . PHE A 1 211 ? -2.034 -3.075 18.837 1.00 79.06 211 PHE A C 1
ATOM 1699 O O . PHE A 1 211 ? -2.884 -2.194 18.949 1.00 79.06 211 PHE A O 1
ATOM 1706 N N . VAL A 1 212 ? -1.917 -4.085 19.699 1.00 81.00 212 VAL A N 1
ATOM 1707 C CA . VAL A 1 212 ? -2.678 -4.154 20.948 1.00 81.00 212 VAL A CA 1
ATOM 1708 C C . VAL A 1 212 ? -1.725 -3.934 22.117 1.00 81.00 212 VAL A C 1
ATOM 1710 O O . VAL A 1 212 ? -0.988 -4.825 22.538 1.00 81.00 212 VAL A O 1
ATOM 1713 N N . THR A 1 213 ? -1.708 -2.708 22.631 1.00 81.44 213 THR A N 1
ATOM 1714 C CA . THR A 1 213 ? -0.766 -2.262 23.662 1.00 81.44 213 THR A CA 1
ATOM 1715 C C . THR A 1 213 ? -1.333 -2.489 25.061 1.00 81.44 213 THR A C 1
ATOM 1717 O O . THR A 1 213 ? -1.910 -1.590 25.665 1.00 81.44 213 THR A O 1
ATOM 1720 N N . LEU A 1 214 ? -1.167 -3.705 25.592 1.00 80.69 214 LEU A N 1
ATOM 1721 C CA . LEU A 1 214 ? -1.527 -4.017 26.986 1.00 80.69 214 LEU A CA 1
ATOM 1722 C C . LEU A 1 214 ? -0.372 -3.815 27.976 1.00 80.69 214 LEU A C 1
ATOM 1724 O O . LEU A 1 214 ? -0.597 -3.702 29.179 1.00 80.69 214 LEU A O 1
ATOM 1728 N N . THR A 1 215 ? 0.872 -3.814 27.492 1.00 83.75 215 THR A N 1
ATOM 1729 C CA . THR A 1 215 ? 2.069 -3.729 28.337 1.00 83.75 215 THR A CA 1
ATOM 1730 C C . THR A 1 215 ? 3.041 -2.682 27.811 1.00 83.75 215 THR A C 1
ATOM 1732 O O . THR A 1 215 ? 3.113 -2.441 26.605 1.00 83.75 215 THR A O 1
ATOM 1735 N N . THR A 1 216 ? 3.874 -2.140 28.701 1.00 81.94 216 THR A N 1
ATOM 1736 C CA . THR A 1 216 ? 4.950 -1.196 28.345 1.00 81.94 216 THR A CA 1
ATOM 1737 C C . THR A 1 216 ? 5.977 -1.796 27.379 1.00 81.94 216 THR A C 1
ATOM 1739 O O . THR A 1 216 ? 6.649 -1.071 26.653 1.00 81.94 216 THR A O 1
ATOM 1742 N N . LYS A 1 217 ? 6.115 -3.130 27.333 1.00 79.12 217 LYS A N 1
ATOM 1743 C CA . LYS A 1 217 ? 6.960 -3.810 26.339 1.00 79.12 217 LYS A CA 1
ATOM 1744 C C . LYS A 1 217 ? 6.342 -3.753 24.944 1.00 79.12 217 LYS A C 1
ATOM 1746 O O . LYS A 1 217 ? 7.055 -3.508 23.979 1.00 79.12 217 LYS A O 1
ATOM 1751 N N . THR A 1 218 ? 5.031 -3.968 24.842 1.00 79.81 218 THR A N 1
ATOM 1752 C CA . THR A 1 218 ? 4.303 -3.884 23.569 1.00 79.81 218 THR A CA 1
ATOM 1753 C C . THR A 1 218 ? 4.247 -2.450 23.050 1.00 79.81 218 THR A C 1
ATOM 1755 O O . THR A 1 218 ? 4.327 -2.236 21.848 1.00 79.81 218 THR A O 1
ATOM 1758 N N . GLU A 1 219 ? 4.173 -1.474 23.954 1.00 82.88 219 GLU A N 1
ATOM 1759 C CA . GLU A 1 219 ? 4.273 -0.049 23.630 1.00 82.88 219 GLU A CA 1
ATOM 1760 C C . GLU A 1 219 ? 5.640 0.303 23.025 1.00 82.88 219 GLU A C 1
ATOM 1762 O O . GLU A 1 219 ? 5.696 0.865 21.937 1.00 82.88 219 GLU A O 1
ATOM 1767 N N . LYS A 1 220 ? 6.747 -0.135 23.644 1.00 84.44 220 LYS A N 1
ATOM 1768 C CA . LYS A 1 220 ? 8.094 0.043 23.070 1.00 84.44 220 LYS A CA 1
ATOM 1769 C C . LYS A 1 220 ? 8.253 -0.633 21.709 1.00 84.44 220 LYS A C 1
ATOM 1771 O O . LYS A 1 220 ? 8.819 -0.048 20.796 1.00 84.44 220 LYS A O 1
ATOM 1776 N N . TYR A 1 221 ? 7.718 -1.845 21.560 1.00 81.62 221 TYR A N 1
ATOM 1777 C CA . TYR A 1 221 ? 7.729 -2.553 20.280 1.00 81.62 221 TYR A CA 1
ATOM 1778 C C . TYR A 1 221 ? 6.943 -1.797 19.195 1.00 81.62 221 TYR A C 1
ATOM 1780 O O . TYR A 1 221 ? 7.396 -1.688 18.059 1.00 81.62 221 TYR A O 1
ATOM 1788 N N . MET A 1 222 ? 5.784 -1.233 19.546 1.00 82.69 222 MET A N 1
ATOM 1789 C CA . MET A 1 222 ? 5.015 -0.373 18.647 1.00 82.69 222 MET A CA 1
ATOM 1790 C C . MET A 1 222 ? 5.835 0.851 18.219 1.00 82.69 222 MET A C 1
ATOM 1792 O O . MET A 1 222 ? 5.871 1.166 17.032 1.00 82.69 222 MET A O 1
ATOM 1796 N N . GLU A 1 223 ? 6.504 1.531 19.154 1.00 83.69 223 GLU A N 1
ATOM 1797 C CA . GLU A 1 223 ? 7.347 2.694 18.848 1.00 83.69 223 GLU A CA 1
ATOM 1798 C C . GLU A 1 223 ? 8.502 2.346 17.900 1.00 83.69 223 GLU A C 1
ATOM 1800 O O . GLU A 1 223 ? 8.720 3.065 16.924 1.00 83.69 223 GLU A O 1
ATOM 1805 N N . GLU A 1 224 ? 9.192 1.225 18.132 1.00 83.00 224 GLU A N 1
ATOM 1806 C CA . GLU A 1 224 ? 10.274 0.732 17.268 1.00 83.00 224 GLU A CA 1
ATOM 1807 C C . GLU A 1 224 ? 9.779 0.483 15.834 1.00 83.00 224 GLU A C 1
ATOM 1809 O O . GLU A 1 224 ? 10.354 1.001 14.874 1.00 83.00 224 GLU A O 1
ATOM 1814 N N . VAL A 1 225 ? 8.656 -0.227 15.676 1.00 77.44 225 VAL A N 1
ATOM 1815 C CA . VAL A 1 225 ? 8.085 -0.533 14.353 1.00 77.44 225 VAL A CA 1
ATOM 1816 C C . VAL A 1 225 ? 7.568 0.729 13.651 1.00 77.44 225 VAL A C 1
ATOM 1818 O O . VAL A 1 225 ? 7.713 0.875 12.435 1.00 77.44 225 VAL A O 1
ATOM 1821 N N . LEU A 1 226 ? 6.979 1.673 14.390 1.00 76.75 226 LEU A N 1
ATOM 1822 C CA . LEU A 1 226 ? 6.540 2.954 13.829 1.00 76.75 226 LEU A CA 1
ATOM 1823 C C . LEU A 1 226 ? 7.722 3.838 13.405 1.00 76.75 226 LEU A C 1
ATOM 1825 O O . LEU A 1 226 ? 7.599 4.596 12.438 1.00 76.75 226 LEU A O 1
ATOM 1829 N N . GLN A 1 227 ? 8.859 3.752 14.098 1.00 75.31 227 GLN A N 1
ATOM 1830 C CA . GLN A 1 227 ? 10.058 4.519 13.777 1.00 75.31 227 GLN A CA 1
ATOM 1831 C C . GLN A 1 227 ? 10.773 3.988 12.528 1.00 75.31 227 GLN A C 1
ATOM 1833 O O . GLN A 1 227 ? 11.191 4.798 11.695 1.00 75.31 227 GLN A O 1
ATOM 1838 N N . ASP A 1 228 ? 10.840 2.667 12.358 1.00 68.06 228 ASP A N 1
ATOM 1839 C CA . ASP A 1 228 ? 11.394 2.029 11.155 1.00 68.06 228 ASP A CA 1
ATOM 1840 C C . ASP A 1 228 ? 10.551 2.305 9.900 1.00 68.06 228 ASP A C 1
ATOM 1842 O O . ASP A 1 228 ? 11.073 2.365 8.788 1.00 68.06 228 ASP A O 1
ATOM 1846 N N . ASN A 1 229 ? 9.252 2.571 10.063 1.00 62.16 229 ASN A N 1
ATOM 1847 C CA . ASN A 1 229 ? 8.338 2.852 8.956 1.00 62.16 229 ASN A CA 1
ATOM 1848 C C . ASN A 1 229 ? 8.347 4.327 8.491 1.00 62.16 229 ASN A C 1
ATOM 1850 O O . ASN A 1 229 ? 7.462 4.770 7.747 1.00 62.16 229 ASN A O 1
ATOM 1854 N N . LYS A 1 230 ? 9.325 5.136 8.929 1.00 59.47 230 LYS A N 1
ATOM 1855 C CA . LYS A 1 230 ? 9.499 6.496 8.405 1.00 59.47 230 LYS A CA 1
ATOM 1856 C C . LYS A 1 230 ? 9.877 6.422 6.929 1.00 59.47 230 LYS A C 1
ATOM 1858 O O . LYS A 1 230 ? 10.930 5.914 6.559 1.00 59.47 230 LYS A O 1
ATOM 1863 N N . VAL A 1 231 ? 8.998 6.979 6.094 1.00 56.66 231 VAL A N 1
ATOM 1864 C CA . VAL A 1 231 ? 9.164 7.075 4.640 1.00 56.66 231 VAL A CA 1
ATOM 1865 C C . VAL A 1 231 ? 10.563 7.596 4.331 1.00 56.66 231 VAL A C 1
ATOM 1867 O O . VAL A 1 231 ? 10.915 8.720 4.693 1.00 56.66 231 VAL A O 1
ATOM 1870 N N . ASN A 1 232 ? 11.366 6.760 3.679 1.00 58.75 232 ASN A N 1
ATOM 1871 C CA . ASN A 1 232 ? 12.757 7.058 3.399 1.00 58.75 232 ASN A CA 1
ATOM 1872 C C . ASN A 1 232 ? 12.824 8.157 2.315 1.00 58.75 232 ASN A C 1
ATOM 1874 O O . ASN A 1 232 ? 12.791 7.897 1.114 1.00 58.75 232 ASN A O 1
ATOM 1878 N N . LEU A 1 233 ? 12.848 9.423 2.755 1.00 59.34 233 LEU A N 1
ATOM 1879 C CA . LEU A 1 233 ? 12.822 10.639 1.921 1.00 59.34 233 LEU A CA 1
ATOM 1880 C C . LEU A 1 233 ? 13.880 10.644 0.812 1.00 59.34 233 LEU A C 1
ATOM 1882 O O . LEU A 1 233 ? 13.710 11.318 -0.202 1.00 59.34 233 LEU A O 1
ATOM 1886 N N . TRP A 1 234 ? 14.939 9.852 0.977 1.00 60.41 234 TRP A N 1
ATOM 1887 C CA . TRP A 1 234 ? 15.962 9.622 -0.033 1.00 60.41 234 TRP A CA 1
ATOM 1888 C C . TRP A 1 234 ? 15.384 9.212 -1.396 1.00 60.41 234 TRP A C 1
ATOM 1890 O O . TRP A 1 234 ? 15.851 9.673 -2.435 1.00 60.41 234 TRP A O 1
ATOM 1900 N N . ILE A 1 235 ? 14.312 8.420 -1.401 1.00 62.12 235 ILE A N 1
ATOM 1901 C CA . ILE A 1 235 ? 13.660 7.943 -2.625 1.00 62.12 235 ILE A CA 1
ATOM 1902 C C . ILE A 1 235 ? 12.963 9.092 -3.355 1.00 62.12 235 ILE A C 1
ATOM 1904 O O . ILE A 1 235 ? 13.098 9.225 -4.569 1.00 62.12 235 ILE A O 1
ATOM 1908 N N . LEU A 1 236 ? 12.264 9.964 -2.620 1.00 61.44 236 LEU A N 1
ATOM 1909 C CA . LEU A 1 236 ? 11.624 11.151 -3.191 1.00 61.44 236 LEU A CA 1
ATOM 1910 C C . LEU A 1 236 ? 12.674 12.087 -3.813 1.00 61.44 236 LEU A C 1
ATOM 1912 O O . LEU A 1 236 ? 12.465 12.609 -4.907 1.00 61.44 236 LEU A O 1
ATOM 1916 N N . SER A 1 237 ? 13.825 12.237 -3.153 1.00 68.38 237 SER A N 1
ATOM 1917 C CA . SER A 1 237 ? 14.963 13.011 -3.661 1.00 68.38 237 SER A CA 1
ATOM 1918 C C . SER A 1 237 ? 15.576 12.396 -4.921 1.00 68.38 237 SER A C 1
ATOM 1920 O O . SER A 1 237 ? 15.916 13.128 -5.850 1.00 68.38 237 SER A O 1
ATOM 1922 N N . PHE A 1 238 ? 15.669 11.065 -4.995 1.00 71.94 238 PHE A N 1
ATOM 1923 C CA . PHE A 1 238 ? 16.142 10.364 -6.190 1.00 71.94 238 PHE A CA 1
ATOM 1924 C C . PHE A 1 238 ? 15.227 10.625 -7.395 1.00 71.94 238 PHE A C 1
ATOM 1926 O O . PHE A 1 238 ? 15.705 11.016 -8.460 1.00 71.94 238 PHE A O 1
ATOM 1933 N N . PHE A 1 239 ? 13.906 10.507 -7.226 1.00 66.75 239 PHE A N 1
ATOM 1934 C CA . PHE A 1 239 ? 12.961 10.855 -8.293 1.00 66.75 239 PHE A CA 1
ATOM 1935 C C . PHE A 1 239 ? 13.009 12.328 -8.665 1.00 66.75 239 PHE A C 1
ATOM 1937 O O . PHE A 1 239 ? 12.976 12.650 -9.851 1.00 66.75 239 PHE A O 1
ATOM 1944 N N . GLY A 1 240 ? 13.118 13.216 -7.673 1.00 69.69 240 GLY A N 1
ATOM 1945 C CA . GLY A 1 240 ? 13.300 14.644 -7.909 1.00 69.69 240 GLY A CA 1
ATOM 1946 C C . GLY A 1 240 ? 14.494 14.906 -8.826 1.00 69.69 240 GLY A C 1
ATOM 1947 O O . GLY A 1 240 ? 14.367 15.656 -9.792 1.00 69.69 240 GLY A O 1
ATOM 1948 N N . ALA A 1 241 ? 15.619 14.224 -8.599 1.00 73.44 241 ALA A N 1
ATOM 1949 C CA . ALA A 1 241 ? 16.808 14.342 -9.436 1.00 73.44 241 ALA A CA 1
ATOM 1950 C C . ALA A 1 241 ? 16.592 13.801 -10.862 1.00 73.44 241 ALA A C 1
ATOM 1952 O O . ALA A 1 241 ? 16.943 14.483 -11.825 1.00 73.44 241 ALA A O 1
ATOM 1953 N N . VAL A 1 242 ? 15.968 12.626 -11.017 1.00 73.50 242 VAL A N 1
ATOM 1954 C CA . VAL A 1 242 ? 15.691 12.029 -12.339 1.00 73.50 242 VAL A CA 1
ATOM 1955 C C . VAL A 1 242 ? 14.740 12.906 -13.160 1.00 73.50 242 VAL A C 1
ATOM 1957 O O . VAL A 1 242 ? 15.040 13.219 -14.311 1.00 73.50 242 VAL A O 1
ATOM 1960 N N . PHE A 1 243 ? 13.628 13.363 -12.575 1.00 70.62 243 PHE A N 1
ATOM 1961 C CA . PHE A 1 243 ? 12.689 14.260 -13.257 1.00 70.62 243 PHE A CA 1
ATOM 1962 C C . PHE A 1 243 ? 13.339 15.590 -13.628 1.00 70.62 243 PHE A C 1
ATOM 1964 O O . PHE A 1 243 ? 13.142 16.074 -14.741 1.00 70.62 243 PHE A O 1
ATOM 1971 N N . THR A 1 244 ? 14.154 16.154 -12.734 1.00 76.38 244 THR A N 1
ATOM 1972 C CA . THR A 1 244 ? 14.898 17.386 -13.017 1.00 76.38 244 THR A CA 1
ATOM 1973 C C . THR A 1 244 ? 15.857 17.186 -14.192 1.00 76.38 244 THR A C 1
ATOM 1975 O O . THR A 1 244 ? 15.900 18.027 -15.084 1.00 76.38 244 THR A O 1
ATOM 1978 N N . GLY A 1 245 ? 16.561 16.051 -14.258 1.00 67.38 245 GLY A N 1
ATOM 1979 C CA . GLY A 1 245 ? 17.434 15.711 -15.383 1.00 67.38 245 GLY A CA 1
ATOM 1980 C C . GLY A 1 245 ? 16.688 15.603 -16.717 1.00 67.38 245 GLY A C 1
ATOM 1981 O O . GLY A 1 245 ? 17.125 16.180 -17.711 1.00 67.38 245 GLY A O 1
ATOM 1982 N N . ILE A 1 246 ? 15.528 14.935 -16.734 1.00 73.69 246 ILE A N 1
ATOM 1983 C CA . ILE A 1 246 ? 14.681 14.820 -17.934 1.00 73.69 246 ILE A CA 1
ATOM 1984 C C . ILE A 1 246 ? 14.189 16.201 -18.381 1.00 73.69 246 ILE A C 1
ATOM 1986 O O . ILE A 1 246 ? 14.302 16.541 -19.558 1.00 73.69 246 ILE A O 1
ATOM 1990 N N . ILE A 1 247 ? 13.685 17.017 -17.449 1.00 74.50 247 ILE A N 1
ATOM 1991 C CA . ILE A 1 247 ? 13.205 18.373 -17.745 1.00 74.50 247 ILE A CA 1
ATOM 1992 C C . ILE A 1 247 ? 14.340 19.222 -18.318 1.00 74.50 247 ILE A C 1
ATOM 1994 O O . ILE A 1 247 ? 14.143 19.869 -19.343 1.00 74.50 247 ILE A O 1
ATOM 1998 N N . ILE A 1 248 ? 15.530 19.195 -17.711 1.00 76.00 248 ILE A N 1
ATOM 1999 C CA . ILE A 1 248 ? 16.704 19.927 -18.208 1.00 76.00 248 ILE A CA 1
ATOM 2000 C C . ILE A 1 248 ? 17.063 19.476 -19.627 1.00 76.00 248 ILE A C 1
ATOM 2002 O O . ILE A 1 248 ? 17.289 20.326 -20.485 1.00 76.00 248 ILE A O 1
ATOM 2006 N N . SER A 1 249 ? 17.061 18.167 -19.898 1.00 74.38 249 SER A N 1
ATOM 2007 C CA . SER A 1 249 ? 17.383 17.625 -21.223 1.00 74.38 249 SER A CA 1
ATOM 2008 C C . SER A 1 249 ? 16.394 18.090 -22.298 1.00 74.38 249 SER A C 1
ATOM 2010 O O . SER A 1 249 ? 16.812 18.583 -23.342 1.00 74.38 249 SER A O 1
ATOM 2012 N N . TYR A 1 250 ? 15.087 18.013 -22.029 1.00 76.25 250 TYR A N 1
ATOM 2013 C CA . TYR A 1 250 ? 14.059 18.500 -22.958 1.00 76.25 250 TYR A CA 1
ATOM 2014 C C . TYR A 1 250 ? 14.105 20.019 -23.133 1.00 76.25 250 TYR A C 1
ATOM 2016 O O . TYR A 1 250 ? 13.928 20.527 -24.238 1.00 76.25 250 TYR A O 1
ATOM 2024 N N . THR A 1 251 ? 14.371 20.757 -22.054 1.00 76.31 251 THR A N 1
ATOM 2025 C CA . THR A 1 251 ? 14.494 22.220 -22.108 1.00 76.31 251 THR A CA 1
ATOM 2026 C C . THR A 1 251 ? 15.693 22.626 -22.966 1.00 76.31 251 THR A C 1
ATOM 2028 O O . THR A 1 251 ? 15.600 23.580 -23.735 1.00 76.31 251 THR A O 1
ATOM 2031 N N . TYR A 1 252 ? 16.802 21.887 -22.880 1.00 80.19 252 TYR A N 1
ATOM 2032 C CA . TYR A 1 252 ? 17.985 22.108 -23.706 1.00 80.19 252 TYR A CA 1
ATOM 2033 C C . TYR A 1 252 ? 17.716 21.848 -25.195 1.00 80.19 252 TYR A C 1
ATOM 2035 O O . TYR A 1 252 ? 18.067 22.684 -26.026 1.00 80.19 252 TYR A O 1
ATOM 2043 N N . GLU A 1 253 ? 17.048 20.744 -25.544 1.00 76.06 253 GLU A N 1
ATOM 2044 C CA . GLU A 1 253 ? 16.659 20.479 -26.938 1.00 76.06 253 GLU A CA 1
ATOM 2045 C C . GLU A 1 253 ? 15.688 21.531 -27.483 1.00 76.06 253 GLU A C 1
ATOM 2047 O O . GLU A 1 253 ? 15.857 22.003 -28.606 1.00 76.06 253 GLU A O 1
ATOM 2052 N N . PHE A 1 254 ? 14.716 21.961 -26.676 1.00 78.25 254 PHE A N 1
ATOM 2053 C CA . PHE A 1 254 ? 13.775 23.014 -27.052 1.00 78.25 254 PHE A CA 1
ATOM 2054 C C . PHE A 1 254 ? 14.472 24.366 -27.285 1.00 78.25 254 PHE A C 1
ATOM 2056 O O . PHE A 1 254 ? 14.186 25.057 -28.262 1.00 78.25 254 PHE A O 1
ATOM 2063 N N . LEU A 1 255 ? 15.432 24.731 -26.428 1.00 76.44 255 LEU A N 1
ATOM 2064 C CA . LEU A 1 255 ? 16.266 25.925 -26.608 1.00 76.44 255 LEU A CA 1
ATOM 2065 C C . LEU A 1 255 ? 17.123 25.840 -27.874 1.00 76.44 255 LEU A C 1
ATOM 2067 O O . LEU A 1 255 ? 17.228 26.826 -28.603 1.00 76.44 255 LEU A O 1
ATOM 2071 N N . LYS A 1 256 ? 17.702 24.669 -28.156 1.00 77.56 256 LYS A N 1
ATOM 2072 C CA . LYS A 1 256 ? 18.483 24.415 -29.373 1.00 77.56 256 LYS A CA 1
ATOM 2073 C C . LYS A 1 256 ? 17.621 24.526 -30.634 1.00 77.56 256 LYS A C 1
ATOM 2075 O O . LYS A 1 256 ? 18.070 25.100 -31.617 1.00 77.56 256 LYS A O 1
ATOM 2080 N N . PHE A 1 257 ? 16.380 24.039 -30.594 1.00 78.19 257 PHE A N 1
ATOM 2081 C CA . PHE A 1 257 ? 15.416 24.203 -31.685 1.00 78.19 257 PHE A CA 1
ATOM 2082 C C . PHE A 1 257 ? 15.054 25.676 -31.930 1.00 78.19 257 PHE A C 1
ATOM 2084 O O . PHE A 1 257 ? 14.950 26.087 -33.075 1.00 78.19 257 PHE A O 1
ATOM 2091 N N . LEU A 1 258 ? 14.905 26.485 -30.875 1.00 72.56 258 LEU A N 1
ATOM 2092 C CA . LEU A 1 258 ? 14.599 27.919 -30.992 1.00 72.56 258 LEU A CA 1
ATOM 2093 C C . LEU A 1 258 ? 15.772 28.782 -31.484 1.00 72.56 258 LEU A C 1
ATOM 2095 O O . LEU A 1 258 ? 15.555 29.922 -31.889 1.00 72.56 258 LEU A O 1
ATOM 2099 N N . THR A 1 259 ? 17.006 28.286 -31.373 1.00 71.38 259 THR A N 1
ATOM 2100 C CA . THR A 1 259 ? 18.224 28.999 -31.804 1.00 71.38 259 THR A CA 1
ATOM 2101 C C . THR A 1 259 ? 18.764 28.536 -33.157 1.00 71.38 259 THR A C 1
ATOM 2103 O O . THR A 1 259 ? 19.701 29.155 -33.664 1.00 71.38 259 THR A O 1
ATOM 2106 N N . SER A 1 260 ? 18.175 27.484 -33.735 1.00 56.50 260 SER A N 1
ATOM 2107 C CA . SER A 1 260 ? 18.383 27.047 -35.121 1.00 56.50 260 SER A CA 1
ATOM 2108 C C . SER A 1 260 ? 17.392 27.710 -36.070 1.00 56.50 260 SER A C 1
ATOM 2110 O O . SER A 1 260 ? 17.721 27.713 -37.277 1.00 56.50 260 SER A O 1
#